Protein AF-A0A929QJI9-F1 (afdb_monomer)

Nearest PDB structures (foldseek):
  1zbm-assembly1_A  TM=9.471E-01  e=1.452E-20  Archaeoglobus fulgidus DSM 4304
  2czl-assembly1_A  TM=9.423E-01  e=2.462E-18  Thermus thermophilus HB8
  8oy0-assembly1_E  TM=6.028E-01  e=8.095E-08  Acinetobacter baumannii ATCC 17978
  1nh8-assembly1_A  TM=6.057E-01  e=1.564E-06  Mycobacterium tuberculosis H37Rv
  5u99-assembly1_A  TM=5.398E-01  e=6.648E-07  Mycobacterium tuberculosis H37Rv

Sequence (187 aa):
MHNLKTINVAHSPDADDIFMYAAVRFGWVSSKNLAFTSKALDIETLNEEALKGTYEATAISFALYPKICDEFALLRCAVSFGNGYGPKLIKLKGKQLKRNFKVALSGKNTTNALLFRIAYPETRIVYKNFLEIENAVLSGEVDAGVLIHESILNFSDQLCVEREIWDIWSELNGENLPLPLGGMALR

Radius of gyration: 17.99 Å; Cα contacts (8 Å, |Δi|>4): 364; chains: 1; bounding box: 43×36×60 Å

Mean predicted aligned error: 3.65 Å

Structure (mmCIF, N/CA/C/O backbone):
data_AF-A0A929QJI9-F1
#
_entry.id   AF-A0A929QJI9-F1
#
loop_
_atom_site.group_PDB
_atom_site.id
_atom_site.type_symbol
_atom_site.label_atom_id
_atom_site.label_alt_id
_atom_site.label_comp_id
_atom_site.label_asym_id
_atom_site.label_entity_id
_atom_site.label_seq_id
_atom_site.pdbx_PDB_ins_code
_atom_site.Cartn_x
_atom_site.Cartn_y
_atom_site.Cartn_z
_atom_site.occupancy
_atom_site.B_iso_or_equiv
_atom_site.auth_seq_id
_atom_site.auth_comp_id
_atom_site.auth_asym_id
_atom_site.auth_atom_id
_atom_site.pdbx_PDB_model_num
ATOM 1 N N . MET A 1 1 ? 21.986 2.647 -36.783 1.00 51.72 1 MET A N 1
ATOM 2 C CA . MET A 1 1 ? 21.700 2.972 -35.368 1.00 51.72 1 MET A CA 1
ATOM 3 C C . MET A 1 1 ? 20.825 1.857 -34.823 1.00 51.72 1 MET A C 1
ATOM 5 O O . MET A 1 1 ? 19.842 1.535 -35.475 1.00 51.72 1 MET A O 1
ATOM 9 N N . HIS A 1 2 ? 21.216 1.181 -33.739 1.00 61.84 2 HIS A N 1
ATOM 10 C CA . HIS A 1 2 ? 20.315 0.220 -33.090 1.00 61.84 2 HIS A CA 1
ATOM 11 C C . HIS A 1 2 ? 19.187 1.015 -32.429 1.00 61.84 2 HIS A C 1
ATOM 13 O O . HIS A 1 2 ? 19.463 1.909 -31.633 1.00 61.84 2 HIS A O 1
ATOM 19 N N . ASN A 1 3 ? 17.940 0.743 -32.811 1.00 80.75 3 ASN A N 1
ATOM 20 C CA . ASN A 1 3 ? 16.785 1.374 -32.184 1.00 80.75 3 ASN A CA 1
ATOM 21 C C . ASN A 1 3 ? 16.626 0.742 -30.795 1.00 80.75 3 ASN A C 1
ATOM 23 O O . ASN A 1 3 ? 16.318 -0.446 -30.697 1.00 80.75 3 ASN A O 1
ATOM 27 N N . LEU A 1 4 ? 16.922 1.494 -29.735 1.00 85.00 4 LEU A N 1
ATOM 28 C CA . LEU A 1 4 ? 16.762 1.007 -28.366 1.00 85.00 4 LEU A CA 1
ATOM 29 C C . LEU A 1 4 ? 15.270 0.910 -28.040 1.00 85.00 4 LEU A C 1
ATOM 31 O O . LEU A 1 4 ? 14.519 1.851 -28.298 1.00 85.00 4 LEU A O 1
ATOM 35 N N . LYS A 1 5 ? 14.838 -0.210 -27.450 1.00 91.31 5 LYS A N 1
ATOM 36 C CA . LYS A 1 5 ? 13.492 -0.305 -26.874 1.00 91.31 5 LYS A CA 1
ATOM 37 C C . LYS A 1 5 ? 13.503 0.412 -25.525 1.00 91.31 5 LYS A C 1
ATOM 39 O O . LYS A 1 5 ? 14.261 0.030 -24.634 1.00 91.31 5 LYS A O 1
ATOM 44 N N . THR A 1 6 ? 12.679 1.444 -25.382 1.00 93.06 6 THR A N 1
ATOM 45 C CA . THR A 1 6 ? 12.504 2.138 -24.102 1.00 93.06 6 THR A CA 1
ATOM 46 C C . THR A 1 6 ? 11.601 1.319 -23.186 1.00 93.06 6 THR A C 1
ATOM 48 O O . THR A 1 6 ? 10.544 0.864 -23.614 1.00 93.06 6 THR A O 1
ATOM 51 N N . ILE A 1 7 ? 12.026 1.137 -21.938 1.00 94.94 7 ILE A N 1
ATOM 52 C CA . ILE A 1 7 ? 11.250 0.541 -20.852 1.00 94.94 7 ILE A CA 1
ATOM 53 C C . ILE A 1 7 ? 10.999 1.636 -19.821 1.00 94.94 7 ILE A C 1
ATOM 55 O O . ILE A 1 7 ? 11.943 2.123 -19.189 1.00 94.94 7 ILE A O 1
ATOM 59 N N . ASN A 1 8 ? 9.736 2.025 -19.660 1.00 95.62 8 ASN A N 1
ATOM 60 C CA . ASN A 1 8 ? 9.343 2.922 -18.585 1.00 95.62 8 ASN A CA 1
ATOM 61 C C . ASN A 1 8 ? 9.205 2.116 -17.297 1.00 95.62 8 ASN A C 1
ATOM 63 O O . ASN A 1 8 ? 8.319 1.271 -17.194 1.00 95.62 8 ASN A O 1
ATOM 67 N N . VAL A 1 9 ? 10.104 2.368 -16.342 1.00 96.00 9 VAL A N 1
ATOM 68 C CA . VAL A 1 9 ? 10.104 1.729 -15.024 1.00 96.00 9 VAL A CA 1
ATOM 69 C C . VAL A 1 9 ? 9.361 2.635 -14.048 1.00 96.00 9 VAL A C 1
ATOM 71 O O . VAL A 1 9 ? 9.888 3.658 -13.599 1.00 96.00 9 VAL A O 1
ATOM 74 N N . ALA A 1 10 ? 8.117 2.278 -13.754 1.00 97.31 10 ALA A N 1
ATOM 75 C CA . ALA A 1 10 ? 7.272 2.973 -12.799 1.00 97.31 10 ALA A CA 1
ATOM 76 C C . ALA A 1 10 ? 7.381 2.319 -11.414 1.00 97.31 10 ALA A C 1
ATOM 78 O O . ALA A 1 10 ? 7.230 1.109 -11.284 1.00 97.31 10 ALA A O 1
ATOM 79 N N . HIS A 1 11 ? 7.676 3.101 -10.384 1.00 96.00 11 HIS A N 1
ATOM 80 C CA . HIS A 1 11 ? 7.910 2.617 -9.018 1.00 96.00 11 HIS A CA 1
ATOM 81 C C . HIS A 1 11 ? 7.419 3.642 -7.994 1.00 96.00 11 HIS A C 1
ATOM 83 O O . HIS A 1 11 ? 7.073 4.769 -8.370 1.00 96.00 11 HIS A O 1
ATOM 89 N N . SER A 1 12 ? 7.362 3.281 -6.712 1.00 93.69 12 SER A N 1
ATOM 90 C CA . SER A 1 12 ? 6.946 4.226 -5.681 1.00 93.69 12 SER A CA 1
ATOM 91 C C . SER A 1 12 ? 8.060 5.226 -5.336 1.00 93.69 12 SER A C 1
ATOM 93 O O . SER A 1 12 ? 9.241 4.978 -5.609 1.00 93.69 12 SER A O 1
ATOM 95 N N . PRO A 1 13 ? 7.725 6.405 -4.782 1.00 91.06 13 PRO A N 1
ATOM 96 C CA . PRO A 1 13 ? 8.711 7.342 -4.251 1.00 91.06 13 PRO A CA 1
ATOM 97 C C . PRO A 1 13 ? 9.205 6.954 -2.845 1.00 91.06 13 PRO A C 1
ATOM 99 O O . PRO A 1 13 ? 9.817 7.787 -2.178 1.00 91.06 13 PRO A O 1
ATOM 102 N N . ASP A 1 14 ? 8.935 5.735 -2.378 1.00 88.06 14 ASP A N 1
ATOM 103 C CA . ASP A 1 14 ? 9.309 5.307 -1.032 1.00 88.06 14 ASP A CA 1
ATOM 104 C C . ASP A 1 14 ? 10.805 4.983 -0.962 1.00 88.06 14 ASP A C 1
ATOM 106 O O . ASP A 1 14 ? 11.465 4.723 -1.973 1.00 88.06 14 ASP A O 1
ATOM 110 N N . ALA A 1 15 ? 11.373 5.028 0.243 1.00 88.38 15 ALA A N 1
ATOM 111 C CA . ALA A 1 15 ? 12.817 4.906 0.429 1.00 88.38 15 ALA A CA 1
ATOM 112 C C . ALA A 1 15 ? 13.391 3.583 -0.115 1.00 88.38 15 ALA A C 1
ATOM 114 O O . ALA A 1 15 ? 14.494 3.575 -0.668 1.00 88.38 15 ALA A O 1
ATOM 115 N N . ASP A 1 16 ? 12.655 2.479 0.021 1.00 87.75 16 ASP A N 1
ATOM 116 C CA . ASP A 1 16 ? 13.035 1.160 -0.482 1.00 87.75 16 ASP A CA 1
ATOM 117 C C . ASP A 1 16 ? 13.038 1.100 -2.015 1.00 87.75 16 ASP A C 1
ATOM 119 O O . ASP A 1 16 ? 14.026 0.651 -2.604 1.00 87.75 16 ASP A O 1
ATOM 123 N N . ASP A 1 17 ? 12.005 1.631 -2.672 1.00 91.06 17 ASP A N 1
ATOM 124 C CA . ASP A 1 17 ? 11.935 1.686 -4.136 1.00 91.06 17 ASP A CA 1
ATOM 125 C C . ASP A 1 17 ? 12.956 2.672 -4.723 1.00 91.06 17 ASP A C 1
ATOM 127 O O . ASP A 1 17 ? 13.642 2.355 -5.699 1.00 91.06 17 ASP A O 1
ATOM 131 N N . ILE A 1 18 ? 13.147 3.846 -4.112 1.00 90.62 18 ILE A N 1
ATOM 132 C CA . ILE A 1 18 ? 14.184 4.796 -4.544 1.00 90.62 18 ILE A CA 1
ATOM 133 C C . ILE A 1 18 ? 15.566 4.149 -4.471 1.00 90.62 18 ILE A C 1
ATOM 135 O O . ILE A 1 18 ? 16.358 4.296 -5.405 1.00 90.62 18 ILE A O 1
ATOM 139 N N . PHE A 1 19 ? 15.861 3.421 -3.391 1.00 91.75 19 PHE A N 1
ATOM 140 C CA . PHE A 1 19 ? 17.120 2.694 -3.266 1.00 91.75 19 PHE A CA 1
ATOM 141 C C . PHE A 1 19 ? 17.274 1.653 -4.382 1.00 91.75 19 PHE A C 1
ATOM 143 O O . PHE A 1 19 ? 18.314 1.589 -5.040 1.00 91.75 19 PHE A O 1
ATOM 150 N N . MET A 1 20 ? 16.219 0.882 -4.642 1.00 90.88 20 MET A N 1
ATOM 151 C CA . MET A 1 20 ? 16.203 -0.181 -5.643 1.00 90.88 20 MET A CA 1
ATOM 152 C C . MET A 1 20 ? 16.393 0.332 -7.079 1.00 90.88 20 MET A C 1
ATOM 154 O O . MET A 1 20 ? 17.113 -0.284 -7.868 1.00 90.88 20 MET A O 1
ATOM 158 N N . TYR A 1 21 ? 15.795 1.479 -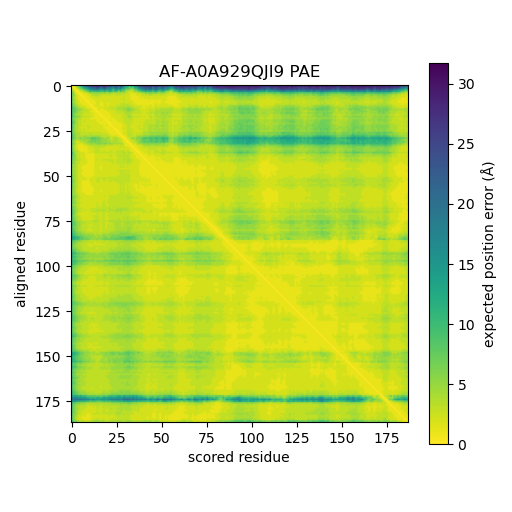7.414 1.00 91.12 21 TYR A N 1
ATOM 159 C CA . TYR A 1 21 ? 15.803 2.044 -8.768 1.00 91.12 21 TYR A CA 1
ATOM 160 C C . TYR A 1 21 ? 16.801 3.190 -8.975 1.00 91.12 21 TYR A C 1
ATOM 162 O O . TYR A 1 21 ? 16.899 3.717 -10.088 1.00 91.12 21 TYR A O 1
ATOM 170 N N . ALA A 1 22 ? 17.611 3.539 -7.971 1.00 92.00 22 ALA A N 1
ATOM 171 C CA . ALA A 1 22 ? 18.635 4.581 -8.078 1.00 92.00 22 ALA A CA 1
ATOM 172 C C . ALA A 1 22 ? 19.573 4.361 -9.279 1.00 92.00 22 ALA A C 1
ATOM 174 O O . ALA A 1 22 ? 19.821 5.284 -10.056 1.00 92.00 22 ALA A O 1
ATOM 175 N N . ALA A 1 23 ? 20.040 3.126 -9.489 1.00 90.94 23 ALA A N 1
ATOM 176 C CA . ALA A 1 23 ? 20.930 2.802 -10.604 1.00 90.94 23 ALA A CA 1
ATOM 177 C C . ALA A 1 23 ? 20.279 3.057 -11.975 1.00 90.94 23 ALA A C 1
ATOM 179 O O . ALA A 1 23 ? 20.953 3.505 -12.903 1.00 90.94 23 ALA A O 1
ATOM 180 N N . VAL A 1 24 ? 18.971 2.809 -12.101 1.00 90.62 24 VAL A N 1
ATOM 181 C CA . VAL A 1 24 ? 18.200 3.114 -13.316 1.00 90.62 24 VAL A CA 1
ATOM 182 C C . VAL A 1 24 ? 18.062 4.625 -13.476 1.00 90.62 24 VAL A C 1
ATOM 184 O O . VAL A 1 24 ? 18.374 5.167 -14.535 1.00 90.62 24 VAL A O 1
ATOM 187 N N . ARG A 1 25 ? 17.655 5.322 -12.410 1.00 89.19 25 ARG A N 1
ATOM 188 C CA . ARG A 1 25 ? 17.425 6.772 -12.413 1.00 89.19 25 ARG A CA 1
ATOM 189 C C . ARG A 1 25 ? 18.674 7.575 -12.781 1.00 89.19 25 ARG A C 1
ATOM 191 O O . ARG A 1 25 ? 18.551 8.562 -13.506 1.00 89.19 25 ARG A O 1
ATOM 198 N N . PHE A 1 26 ? 19.845 7.164 -12.294 1.00 91.19 26 PHE A N 1
ATOM 199 C CA . PHE A 1 26 ? 21.128 7.822 -12.563 1.00 91.19 26 PHE A CA 1
ATOM 200 C C . PHE A 1 26 ? 21.859 7.287 -13.804 1.00 91.19 26 PHE A C 1
ATOM 202 O O . PHE A 1 26 ? 22.936 7.782 -14.133 1.00 91.19 26 PHE A O 1
ATOM 209 N N . GLY A 1 27 ? 21.299 6.294 -14.504 1.00 89.25 27 GLY A N 1
ATOM 210 C CA . GLY A 1 27 ? 21.911 5.717 -15.705 1.00 89.25 27 GLY A CA 1
ATOM 211 C C . GLY A 1 27 ? 23.176 4.897 -15.431 1.00 89.25 27 GLY A C 1
ATOM 212 O O . GLY A 1 27 ? 24.028 4.764 -16.305 1.00 89.25 27 GLY A O 1
ATOM 213 N N . TRP A 1 28 ? 23.321 4.355 -14.220 1.00 92.44 28 TRP A N 1
ATOM 214 C CA . TRP A 1 28 ? 24.451 3.497 -13.840 1.00 92.44 28 TRP A CA 1
ATOM 215 C C . TRP A 1 28 ? 24.323 2.076 -14.392 1.00 92.44 28 TRP A C 1
ATOM 217 O O . TRP A 1 28 ? 25.313 1.354 -14.489 1.00 92.44 28 TRP A O 1
ATOM 227 N N . VAL A 1 29 ? 23.111 1.678 -14.782 1.00 87.88 29 VAL A N 1
ATOM 228 C CA . VAL A 1 29 ? 22.856 0.459 -15.552 1.00 87.88 29 VAL A CA 1
ATOM 229 C C . VAL A 1 29 ? 22.615 0.797 -17.017 1.00 87.88 29 VAL A C 1
ATOM 231 O O . VAL A 1 29 ? 21.863 1.709 -17.351 1.00 87.88 29 VAL A O 1
ATOM 234 N N . SER A 1 30 ? 23.252 0.030 -17.901 1.00 82.94 30 SER A N 1
ATOM 235 C CA . SER A 1 30 ? 23.123 0.175 -19.350 1.00 82.94 30 SER A CA 1
ATOM 236 C C . SER A 1 30 ? 22.831 -1.168 -20.011 1.00 82.94 30 SER A C 1
ATOM 238 O O . SER A 1 30 ? 23.167 -2.234 -19.494 1.00 82.94 30 SER A O 1
ATOM 240 N N . SER A 1 31 ? 22.188 -1.112 -21.173 1.00 88.19 31 SER A N 1
ATOM 241 C CA . SER A 1 31 ? 21.922 -2.269 -22.019 1.00 88.19 31 SER A CA 1
ATOM 242 C C . SER A 1 31 ? 22.236 -1.915 -23.466 1.00 88.19 31 SER A C 1
ATOM 244 O O . SER A 1 31 ? 22.054 -0.780 -23.896 1.00 88.19 31 SER A O 1
ATOM 246 N N . LYS A 1 32 ? 22.691 -2.904 -24.242 1.00 88.62 32 LYS A N 1
ATOM 247 C CA . LYS A 1 32 ? 22.937 -2.731 -25.683 1.00 88.62 32 LYS A CA 1
ATOM 248 C C . LYS A 1 32 ? 21.645 -2.533 -26.481 1.00 88.62 32 LYS A C 1
ATOM 250 O O . LYS A 1 32 ? 21.697 -1.993 -27.580 1.00 88.62 32 LYS A O 1
ATOM 255 N N . ASN A 1 33 ? 20.514 -2.981 -25.929 1.00 92.44 33 ASN A N 1
ATOM 256 C CA . ASN A 1 33 ? 19.234 -3.072 -26.636 1.00 92.44 33 ASN A CA 1
ATOM 257 C C . ASN A 1 33 ? 18.083 -2.344 -25.922 1.00 92.44 33 ASN A C 1
ATOM 259 O O . ASN A 1 33 ? 17.028 -2.151 -26.524 1.00 92.44 33 ASN A O 1
ATOM 263 N N . LEU A 1 34 ? 18.266 -1.961 -24.654 1.00 92.69 34 LEU A N 1
ATOM 264 C CA . LEU A 1 34 ? 17.232 -1.330 -23.835 1.00 92.69 34 LEU A CA 1
ATOM 265 C C . LEU A 1 34 ? 17.687 0.046 -23.355 1.00 92.69 34 LEU A C 1
ATOM 267 O O . LEU A 1 34 ? 18.830 0.214 -22.931 1.00 92.69 34 LEU A O 1
ATOM 271 N N . ALA A 1 35 ? 16.764 0.999 -23.384 1.00 92.56 35 ALA A N 1
ATOM 272 C CA . ALA A 1 35 ? 16.872 2.263 -22.670 1.00 92.56 35 ALA A CA 1
ATOM 273 C C . ALA A 1 35 ? 15.861 2.255 -21.521 1.00 92.56 35 ALA A C 1
ATOM 275 O O . ALA A 1 35 ? 14.749 1.762 -21.690 1.00 92.56 35 ALA A O 1
ATOM 276 N N . PHE A 1 36 ? 16.227 2.804 -20.367 1.00 93.50 36 PHE A N 1
ATOM 277 C CA . PHE A 1 36 ? 15.346 2.846 -19.203 1.00 93.50 36 PHE A CA 1
ATOM 278 C C . PHE A 1 36 ? 14.994 4.286 -18.849 1.00 93.50 36 PHE A C 1
ATOM 280 O O . PHE A 1 36 ? 15.853 5.168 -18.871 1.00 93.50 36 PHE A O 1
ATOM 287 N N . THR A 1 37 ? 13.737 4.510 -18.488 1.00 93.06 37 THR A N 1
ATOM 288 C CA . THR A 1 37 ? 13.269 5.742 -17.845 1.00 93.06 37 THR A CA 1
ATOM 289 C C . THR A 1 37 ? 12.674 5.388 -16.483 1.00 93.06 37 THR A C 1
ATOM 291 O O . THR A 1 37 ? 12.326 4.236 -16.230 1.00 93.06 37 THR A O 1
ATOM 294 N N . SER A 1 38 ? 12.585 6.369 -15.585 1.00 92.62 38 SER A N 1
ATOM 295 C CA . SER A 1 38 ? 12.039 6.190 -14.235 1.00 92.62 38 SER A CA 1
ATOM 296 C C . SER A 1 38 ? 10.872 7.149 -14.017 1.00 92.62 38 SER A C 1
ATOM 298 O O . SER A 1 38 ? 10.956 8.333 -14.366 1.00 92.62 38 SER A O 1
ATOM 300 N N . LYS A 1 39 ? 9.784 6.628 -13.447 1.00 95.38 39 LYS A N 1
ATOM 301 C CA . LYS A 1 39 ? 8.580 7.378 -13.089 1.00 95.38 39 LYS A CA 1
ATOM 302 C C . LYS A 1 39 ? 8.161 7.012 -11.665 1.00 95.38 39 LYS A C 1
ATOM 304 O O . LYS A 1 39 ? 7.794 5.875 -11.410 1.00 95.38 39 LYS A O 1
ATOM 309 N N . ALA A 1 40 ? 8.187 7.987 -10.759 1.00 95.00 40 ALA A N 1
ATOM 310 C CA . ALA A 1 40 ? 7.729 7.799 -9.386 1.00 95.00 40 ALA A CA 1
ATOM 311 C C . ALA A 1 40 ? 6.250 8.201 -9.237 1.00 95.00 40 ALA A C 1
ATOM 313 O O . ALA A 1 40 ? 5.884 9.307 -9.652 1.00 95.00 40 ALA A O 1
ATOM 314 N N . LEU A 1 41 ? 5.421 7.319 -8.674 1.00 95.31 41 LEU A N 1
ATOM 315 C CA . LEU A 1 41 ? 3.988 7.520 -8.393 1.00 95.31 41 LEU A CA 1
ATOM 316 C C . LEU A 1 41 ? 3.600 6.757 -7.119 1.00 95.31 41 LEU A C 1
ATOM 318 O O . LEU A 1 41 ? 4.247 5.773 -6.792 1.00 95.31 41 LEU A O 1
ATOM 322 N N . ASP A 1 42 ? 2.556 7.167 -6.399 1.00 93.56 42 ASP A N 1
ATOM 323 C CA . ASP A 1 42 ? 2.093 6.382 -5.247 1.00 93.56 42 ASP A CA 1
ATOM 324 C C . ASP A 1 42 ? 1.614 4.979 -5.670 1.00 93.56 42 ASP A C 1
ATOM 326 O O . ASP A 1 42 ? 1.162 4.772 -6.800 1.00 93.56 42 ASP A O 1
ATOM 330 N N . ILE A 1 43 ? 1.709 4.008 -4.758 1.00 94.88 43 ILE A N 1
ATOM 331 C CA . ILE A 1 43 ? 1.451 2.596 -5.071 1.00 94.88 43 ILE A CA 1
ATOM 332 C C . ILE A 1 43 ? 0.026 2.321 -5.565 1.00 94.88 43 ILE A C 1
ATOM 334 O O . ILE A 1 43 ? -0.166 1.422 -6.382 1.00 94.88 43 ILE A O 1
ATOM 338 N N . GLU A 1 44 ? -0.984 3.072 -5.113 1.00 96.75 44 GLU A N 1
ATOM 339 C CA . GLU A 1 44 ? -2.345 2.862 -5.608 1.00 96.75 44 GLU A CA 1
ATOM 340 C C . GLU A 1 44 ? -2.521 3.442 -7.009 1.00 96.75 44 GLU A C 1
ATOM 342 O O . GLU A 1 44 ? -3.096 2.765 -7.857 1.00 96.75 44 GLU A O 1
ATOM 347 N N . THR A 1 45 ? -1.950 4.613 -7.298 1.00 97.38 45 THR A N 1
ATOM 348 C CA . THR A 1 45 ? -1.879 5.127 -8.671 1.00 97.38 45 THR A CA 1
ATOM 349 C C . THR A 1 45 ? -1.158 4.135 -9.582 1.00 97.38 45 THR A C 1
ATOM 351 O O . THR A 1 45 ? -1.645 3.845 -10.671 1.00 97.38 45 THR A O 1
ATOM 354 N N . LEU A 1 46 ? -0.040 3.544 -9.146 1.00 97.81 46 LEU A N 1
ATOM 355 C CA . LEU A 1 46 ? 0.644 2.497 -9.917 1.00 97.81 46 LEU A CA 1
ATOM 356 C C . LEU A 1 46 ? -0.251 1.278 -10.152 1.00 97.81 46 LEU A C 1
ATOM 358 O O . LEU A 1 46 ? -0.292 0.758 -11.266 1.00 97.81 46 LEU A O 1
ATOM 362 N N . ASN A 1 47 ? -1.014 0.851 -9.143 1.00 98.38 47 ASN A N 1
ATOM 363 C CA . ASN A 1 47 ? -1.976 -0.234 -9.310 1.00 98.38 47 ASN A CA 1
ATOM 364 C C . ASN A 1 47 ? -3.062 0.115 -10.347 1.00 98.38 47 ASN A C 1
ATOM 366 O O . ASN A 1 47 ? -3.443 -0.729 -11.160 1.00 98.38 47 ASN A O 1
ATOM 370 N N . GLU A 1 48 ? -3.575 1.346 -10.331 1.00 98.25 48 GLU A N 1
ATOM 371 C CA . GLU A 1 48 ? -4.569 1.822 -11.297 1.00 98.25 48 GLU A CA 1
ATOM 372 C C . GLU A 1 48 ? -4.004 1.940 -12.719 1.00 98.25 48 GLU A C 1
ATOM 374 O O . GLU A 1 48 ? -4.704 1.629 -13.682 1.00 98.25 48 GLU A O 1
ATOM 379 N N . GLU A 1 49 ? -2.747 2.354 -12.868 1.00 98.38 49 GLU A N 1
ATOM 380 C CA . GLU A 1 49 ? -2.055 2.426 -14.159 1.00 98.38 49 GLU A CA 1
ATOM 381 C C . GLU A 1 49 ? -1.683 1.038 -14.702 1.00 98.38 49 GLU A C 1
ATOM 383 O O . GLU A 1 49 ? -1.762 0.801 -15.909 1.00 98.38 49 GLU A O 1
ATOM 388 N N . ALA A 1 50 ? -1.357 0.081 -13.830 1.00 98.25 50 ALA A N 1
ATOM 389 C CA . ALA A 1 50 ? -1.112 -1.306 -14.218 1.00 98.25 50 ALA A CA 1
ATOM 390 C C . ALA A 1 50 ? -2.372 -1.970 -14.801 1.00 98.25 50 ALA A C 1
ATOM 392 O O . ALA A 1 50 ? -2.280 -2.674 -15.804 1.00 98.25 50 ALA A O 1
ATOM 393 N N . LEU A 1 51 ? -3.563 -1.673 -14.259 1.00 98.12 51 LEU A N 1
ATOM 394 C CA . LEU A 1 51 ? -4.846 -2.121 -14.831 1.00 98.12 51 LEU A CA 1
ATOM 395 C C . LEU A 1 51 ? -5.107 -1.585 -16.249 1.00 98.12 51 LEU A C 1
ATOM 397 O O . LEU A 1 51 ? -5.918 -2.155 -16.973 1.00 98.12 51 LEU A O 1
ATOM 401 N N . LYS A 1 52 ? -4.458 -0.481 -16.633 1.00 97.94 52 LYS A N 1
ATOM 402 C CA . LYS A 1 52 ? -4.569 0.139 -17.963 1.00 97.94 52 LYS A CA 1
ATOM 403 C C . LYS A 1 52 ? -3.444 -0.292 -18.908 1.00 97.94 52 LYS A C 1
ATOM 405 O O . LYS A 1 52 ? -3.464 0.083 -20.078 1.00 97.94 52 LYS A O 1
ATOM 410 N N . GLY A 1 53 ? -2.444 -1.026 -18.415 1.00 97.38 53 GLY A N 1
ATOM 411 C CA . GLY A 1 53 ? -1.267 -1.389 -19.200 1.00 97.38 53 GLY A CA 1
ATOM 412 C C . GLY A 1 53 ? -0.351 -0.205 -19.540 1.00 97.38 53 GLY A C 1
ATOM 413 O O . GLY A 1 53 ? 0.309 -0.239 -20.581 1.00 97.38 53 GLY A O 1
ATOM 414 N N . THR A 1 54 ? -0.334 0.856 -18.720 1.00 97.88 54 THR A N 1
ATOM 415 C CA . THR A 1 54 ? 0.318 2.138 -19.058 1.00 97.88 54 THR A CA 1
ATOM 416 C C . THR A 1 54 ? 1.840 2.044 -19.194 1.00 97.88 54 THR A C 1
ATOM 418 O O . THR A 1 54 ? 2.414 2.689 -20.072 1.00 97.88 54 THR A O 1
ATOM 421 N N . TYR A 1 55 ? 2.504 1.271 -18.332 1.00 97.81 55 TYR A N 1
ATOM 422 C CA . TYR A 1 55 ? 3.967 1.183 -18.264 1.00 97.81 55 TYR A CA 1
ATOM 423 C C . TYR A 1 55 ? 4.459 -0.223 -18.612 1.00 97.81 55 TYR A C 1
ATOM 425 O O . TYR A 1 55 ? 3.805 -1.209 -18.275 1.00 97.81 55 TYR A O 1
ATOM 433 N N . GLU A 1 56 ? 5.628 -0.326 -19.258 1.00 96.94 56 GLU A N 1
ATOM 434 C CA . GLU A 1 56 ? 6.241 -1.626 -19.562 1.00 96.94 56 GLU A CA 1
ATOM 435 C C . GLU A 1 56 ? 6.656 -2.370 -18.294 1.00 96.94 56 GLU A C 1
ATOM 437 O O . GLU A 1 56 ? 6.473 -3.579 -18.225 1.00 96.94 56 GLU A O 1
ATOM 442 N N . ALA A 1 57 ? 7.209 -1.663 -17.306 1.00 97.06 57 ALA A N 1
ATOM 443 C CA . ALA A 1 57 ? 7.557 -2.214 -16.005 1.00 97.06 57 ALA A CA 1
ATOM 444 C C . ALA A 1 57 ? 6.936 -1.342 -14.910 1.00 97.06 57 ALA A C 1
ATOM 446 O O . ALA A 1 57 ? 7.194 -0.141 -14.860 1.00 97.06 57 ALA A O 1
ATOM 447 N N . THR A 1 58 ? 6.116 -1.922 -14.039 1.00 98.06 58 THR A N 1
ATOM 448 C CA . THR A 1 58 ? 5.445 -1.183 -12.963 1.00 98.06 58 THR A CA 1
ATOM 449 C C . THR A 1 58 ? 5.484 -1.937 -11.645 1.00 98.06 58 THR A C 1
ATOM 451 O O . THR A 1 58 ? 5.203 -3.137 -11.592 1.00 98.06 58 THR A O 1
ATOM 454 N N . ALA A 1 59 ? 5.817 -1.231 -10.565 1.00 97.75 59 ALA A N 1
ATOM 455 C CA . ALA A 1 59 ? 5.606 -1.747 -9.226 1.00 97.75 59 ALA A CA 1
ATOM 456 C C . ALA A 1 59 ? 4.099 -1.905 -8.997 1.00 97.75 59 ALA A C 1
ATOM 458 O O . ALA A 1 59 ? 3.293 -1.093 -9.455 1.00 97.75 59 ALA A O 1
ATOM 459 N N . ILE A 1 60 ? 3.725 -2.980 -8.319 1.00 98.00 60 ILE A N 1
ATOM 460 C CA . ILE A 1 60 ? 2.347 -3.326 -8.004 1.00 98.00 60 ILE A CA 1
ATOM 461 C C . ILE A 1 60 ? 2.265 -3.839 -6.578 1.00 98.00 60 ILE A C 1
ATOM 463 O O . ILE A 1 60 ? 3.210 -4.403 -6.025 1.00 98.00 60 ILE A O 1
ATOM 467 N N . SER A 1 61 ? 1.080 -3.736 -6.003 1.00 97.94 61 SER A N 1
ATOM 468 C CA . SER A 1 61 ? 0.706 -4.584 -4.880 1.00 97.94 61 SER A CA 1
ATOM 469 C C . SER A 1 61 ? 0.460 -6.013 -5.362 1.00 97.94 61 SER A C 1
ATOM 471 O O . SER A 1 61 ? -0.225 -6.218 -6.362 1.00 97.94 61 SER A O 1
ATOM 473 N N . PHE A 1 62 ? 0.945 -7.024 -4.638 1.00 97.56 62 PHE A N 1
ATOM 474 C CA . PHE A 1 62 ? 0.711 -8.430 -5.008 1.00 97.56 62 PHE A CA 1
ATOM 475 C C . PHE A 1 62 ? -0.779 -8.785 -5.132 1.00 97.56 62 PHE A C 1
ATOM 477 O O . PHE A 1 62 ? -1.147 -9.576 -5.998 1.00 97.56 62 PHE A O 1
ATOM 484 N N . ALA A 1 63 ? -1.651 -8.161 -4.334 1.00 97.62 63 ALA A N 1
ATOM 485 C CA . ALA A 1 63 ? -3.101 -8.333 -4.457 1.00 97.62 63 ALA A CA 1
ATOM 486 C C . ALA A 1 63 ? -3.685 -7.885 -5.807 1.00 97.62 63 ALA A C 1
ATOM 488 O O . ALA A 1 63 ? -4.792 -8.302 -6.157 1.00 97.62 63 ALA A O 1
ATOM 489 N N . LEU A 1 64 ? -2.974 -7.045 -6.562 1.00 98.31 64 LEU A N 1
ATOM 490 C CA . LEU A 1 64 ? -3.378 -6.652 -7.904 1.00 98.31 64 LEU A CA 1
ATOM 491 C C . LEU A 1 64 ? -3.052 -7.725 -8.943 1.00 98.31 64 LEU A C 1
ATOM 493 O O . LEU A 1 64 ? -3.803 -7.863 -9.904 1.00 98.31 64 LEU A O 1
ATOM 497 N N . TYR A 1 65 ? -1.966 -8.483 -8.760 1.00 98.06 65 TYR A N 1
ATOM 498 C CA . TYR A 1 65 ? -1.418 -9.357 -9.799 1.00 98.06 65 TYR A CA 1
ATOM 499 C C . TYR A 1 65 ? -2.444 -10.295 -10.462 1.00 98.06 65 TYR A C 1
ATOM 501 O O . TYR A 1 65 ? -2.458 -10.347 -11.691 1.00 98.06 65 TYR A O 1
ATOM 509 N N . PRO A 1 66 ? -3.369 -10.954 -9.729 1.00 97.56 66 PRO A N 1
ATOM 510 C CA . PRO A 1 66 ? -4.384 -11.807 -10.354 1.00 97.56 66 PRO A CA 1
ATOM 511 C C . PRO A 1 66 ? -5.295 -11.099 -11.370 1.00 97.56 66 PRO A C 1
ATOM 513 O O . PRO A 1 66 ? -5.972 -11.767 -12.138 1.00 97.56 66 PRO A O 1
ATOM 516 N N . LYS A 1 67 ? -5.358 -9.761 -11.361 1.00 97.94 67 LYS A N 1
ATOM 517 C CA . LYS A 1 67 ? -6.158 -8.966 -12.307 1.00 97.94 67 LYS A CA 1
ATOM 518 C C . LYS A 1 67 ? -5.409 -8.594 -13.584 1.00 97.94 67 LYS A C 1
ATOM 520 O O . LYS A 1 67 ? -6.045 -8.120 -14.516 1.00 97.94 67 LYS A O 1
ATOM 525 N N . ILE A 1 68 ? -4.085 -8.731 -13.595 1.00 97.88 68 ILE A N 1
ATOM 526 C CA . ILE A 1 68 ? -3.224 -8.296 -14.704 1.00 97.88 68 ILE A CA 1
ATOM 527 C C . ILE A 1 68 ? -2.341 -9.430 -15.243 1.00 97.88 68 ILE A C 1
ATOM 529 O O . ILE A 1 68 ? -1.560 -9.208 -16.163 1.00 97.88 68 ILE A O 1
ATOM 533 N N . CYS A 1 69 ? -2.437 -10.638 -14.681 1.00 97.69 69 CYS A N 1
ATOM 534 C CA . CYS A 1 69 ? -1.539 -11.756 -14.984 1.00 97.69 69 CYS A CA 1
ATOM 535 C C . CYS A 1 69 ? -1.619 -12.280 -16.425 1.00 97.69 69 CYS A C 1
ATOM 537 O O . CYS A 1 69 ? -0.714 -12.993 -16.849 1.00 97.69 69 CYS A O 1
ATOM 539 N N . ASP A 1 70 ? -2.668 -11.933 -17.173 1.00 97.62 70 ASP A N 1
ATOM 540 C CA . ASP A 1 70 ? -2.790 -12.288 -18.593 1.00 97.62 70 ASP A CA 1
ATOM 541 C C . ASP A 1 70 ? -1.914 -11.407 -19.499 1.00 97.62 70 ASP A C 1
ATOM 543 O O . ASP A 1 70 ? -1.521 -11.829 -20.585 1.00 97.62 70 AS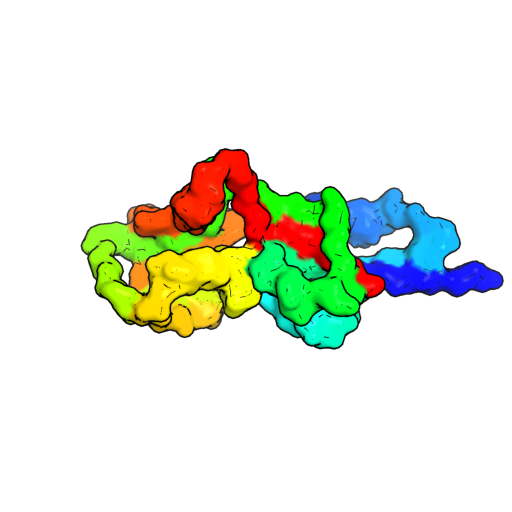P A O 1
ATOM 547 N N . GLU A 1 71 ? -1.589 -10.191 -19.052 1.00 97.62 71 GLU A N 1
ATOM 548 C CA . GLU A 1 71 ? -0.783 -9.225 -19.806 1.00 97.62 71 GLU A CA 1
ATOM 549 C C . GLU A 1 71 ? 0.604 -9.013 -19.197 1.00 97.62 71 GLU A C 1
ATOM 551 O O . GLU A 1 71 ? 1.524 -8.609 -19.899 1.00 97.62 71 GLU A O 1
ATOM 556 N N . PHE A 1 72 ? 0.771 -9.288 -17.903 1.00 98.19 72 PHE A N 1
ATOM 557 C CA . PHE A 1 72 ? 1.998 -9.019 -17.167 1.00 98.19 72 PHE A CA 1
ATOM 558 C C . PHE A 1 72 ? 2.603 -10.286 -16.566 1.00 98.19 72 PHE A C 1
ATOM 560 O O . PHE A 1 72 ? 1.921 -11.094 -15.937 1.00 98.19 72 PHE A O 1
ATOM 567 N N . ALA A 1 73 ? 3.926 -10.389 -16.646 1.00 98.00 73 ALA A N 1
ATOM 568 C CA . ALA A 1 73 ? 4.728 -11.343 -15.900 1.00 98.00 73 ALA A CA 1
ATOM 569 C C . ALA A 1 73 ? 5.313 -10.697 -14.632 1.00 98.00 73 ALA A C 1
ATOM 571 O O . ALA A 1 73 ? 5.891 -9.611 -14.680 1.00 98.00 73 ALA A O 1
ATOM 572 N N . LEU A 1 74 ? 5.233 -11.390 -13.491 1.00 97.31 74 LEU A N 1
ATOM 573 C CA . LEU A 1 74 ? 5.964 -10.991 -12.282 1.00 97.31 74 LEU A CA 1
ATOM 574 C C . LEU A 1 74 ? 7.470 -11.213 -12.438 1.00 97.31 74 LEU A C 1
ATOM 576 O O . LEU A 1 74 ? 7.924 -12.299 -12.815 1.00 97.31 74 LEU A O 1
ATOM 580 N N . LEU A 1 75 ? 8.256 -10.206 -12.064 1.00 95.69 75 LEU A N 1
ATOM 581 C CA . LEU A 1 75 ? 9.698 -10.352 -11.947 1.00 95.69 75 LEU A CA 1
ATOM 582 C C . LEU A 1 75 ? 10.076 -11.116 -10.675 1.00 95.69 75 LEU A C 1
ATOM 584 O O . LEU A 1 75 ? 9.405 -11.068 -9.648 1.00 95.69 75 LEU A O 1
ATOM 588 N N . ARG A 1 76 ? 11.209 -11.824 -10.749 1.00 94.19 76 ARG A N 1
ATOM 589 C CA . ARG A 1 76 ? 11.802 -12.541 -9.605 1.00 94.19 76 ARG A CA 1
ATOM 590 C C . ARG A 1 76 ? 12.614 -11.631 -8.681 1.00 94.19 76 ARG A C 1
ATOM 592 O O . A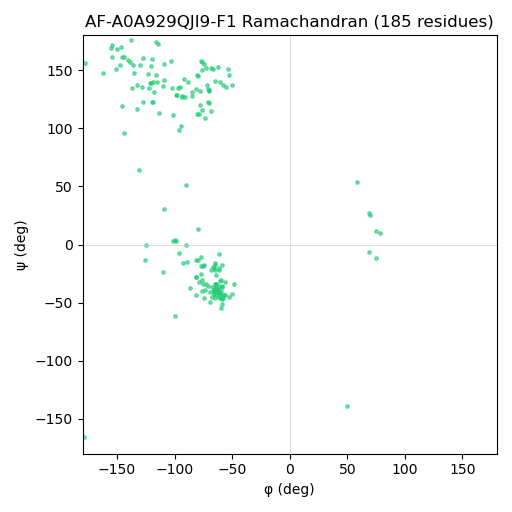RG A 1 76 ? 13.025 -12.057 -7.608 1.00 94.19 76 ARG A O 1
ATOM 599 N N . CYS A 1 77 ? 12.909 -10.419 -9.135 1.00 92.12 77 CYS A N 1
ATOM 600 C CA . CYS A 1 77 ? 13.592 -9.379 -8.384 1.00 92.12 77 CYS A CA 1
ATOM 601 C C . CYS A 1 77 ? 12.638 -8.206 -8.164 1.00 92.12 77 CYS A C 1
ATOM 603 O O . CYS A 1 77 ? 11.548 -8.178 -8.734 1.00 92.12 77 CYS A O 1
ATOM 605 N N . ALA A 1 78 ? 13.075 -7.242 -7.358 1.00 91.75 78 ALA A N 1
ATOM 606 C CA . ALA A 1 78 ? 12.287 -6.065 -7.032 1.00 91.75 78 ALA A CA 1
ATOM 607 C C . ALA A 1 78 ? 10.938 -6.395 -6.382 1.00 91.75 78 ALA A C 1
ATOM 609 O O . ALA A 1 78 ? 9.870 -5.996 -6.844 1.00 91.75 78 ALA A O 1
ATOM 610 N N . VAL A 1 79 ? 11.014 -7.183 -5.311 1.00 93.00 79 VAL A N 1
ATOM 611 C CA . VAL A 1 79 ? 9.864 -7.607 -4.518 1.00 93.00 79 VAL A CA 1
ATOM 612 C C . VAL A 1 79 ? 10.049 -7.205 -3.064 1.00 93.00 79 VAL A C 1
ATOM 614 O O . VAL A 1 79 ? 11.163 -7.216 -2.541 1.00 93.00 79 VAL A O 1
ATOM 617 N N . SER A 1 80 ? 8.938 -6.882 -2.419 1.00 91.69 80 SER A N 1
ATOM 618 C CA . SER A 1 80 ? 8.846 -6.500 -1.019 1.00 91.69 80 SER A CA 1
ATOM 619 C C . SER A 1 80 ? 7.968 -7.506 -0.285 1.00 91.69 80 SER A C 1
ATOM 621 O O . SER A 1 80 ? 6.808 -7.738 -0.647 1.00 91.69 80 SER A O 1
ATOM 623 N N . PHE A 1 81 ? 8.551 -8.118 0.742 1.00 93.12 81 PHE A N 1
ATOM 624 C CA . PHE A 1 81 ? 7.909 -9.102 1.599 1.00 93.12 81 PHE A CA 1
ATOM 625 C C . PHE A 1 81 ? 8.086 -8.703 3.064 1.00 93.12 81 PHE A C 1
ATOM 627 O O . PHE A 1 81 ? 9.185 -8.343 3.482 1.00 93.12 81 PHE A O 1
ATOM 634 N N . GLY A 1 82 ? 7.013 -8.798 3.846 1.00 91.25 82 GLY A N 1
ATOM 635 C CA . GLY A 1 82 ? 7.084 -8.704 5.303 1.00 91.25 82 GLY A CA 1
ATOM 636 C C . GLY A 1 82 ? 7.530 -10.032 5.912 1.00 91.25 82 GLY A C 1
ATOM 637 O O . GLY A 1 82 ? 7.175 -11.097 5.403 1.00 91.25 82 GLY A O 1
ATOM 638 N N . ASN A 1 83 ? 8.287 -9.978 7.008 1.00 92.25 83 ASN A N 1
ATOM 639 C CA . ASN A 1 83 ? 8.646 -11.153 7.804 1.00 92.25 83 ASN A CA 1
ATOM 640 C C . ASN A 1 83 ? 8.678 -10.787 9.294 1.00 92.25 83 ASN A C 1
ATOM 642 O O . ASN A 1 83 ? 9.663 -10.229 9.774 1.00 92.25 83 ASN A O 1
ATOM 646 N N . GLY A 1 84 ? 7.584 -11.049 10.009 1.00 90.75 84 GLY A N 1
ATOM 647 C CA . GLY A 1 84 ? 7.417 -10.641 11.409 1.00 90.75 84 GLY A CA 1
ATOM 648 C C . GLY A 1 84 ? 7.043 -9.167 11.602 1.00 90.75 84 GLY A C 1
ATOM 649 O O . GLY A 1 84 ? 7.102 -8.673 12.723 1.00 90.75 84 GLY A O 1
ATOM 650 N N . TYR A 1 85 ? 6.704 -8.455 10.524 1.00 89.06 85 TYR A N 1
ATOM 651 C CA . TYR A 1 85 ? 6.251 -7.064 10.554 1.00 89.06 85 TYR A CA 1
ATOM 652 C C . TYR A 1 85 ? 5.376 -6.757 9.338 1.00 89.06 85 TYR A C 1
ATOM 654 O O . TYR A 1 85 ? 5.440 -7.441 8.309 1.00 89.06 85 TYR A O 1
ATOM 662 N N . GLY A 1 86 ? 4.593 -5.683 9.421 1.00 89.12 86 GLY A N 1
ATOM 663 C CA . GLY A 1 86 ? 3.842 -5.189 8.277 1.00 89.12 86 GLY A CA 1
ATOM 664 C C . GLY A 1 86 ? 3.031 -3.929 8.566 1.00 89.12 86 GLY A C 1
ATOM 665 O O . GLY A 1 86 ? 3.241 -3.257 9.578 1.00 89.12 86 GLY A O 1
ATOM 666 N N . PRO A 1 87 ? 2.097 -3.598 7.661 1.00 95.75 87 PRO A N 1
ATOM 667 C CA . PRO A 1 87 ? 1.132 -2.525 7.861 1.00 95.75 87 PRO A CA 1
ATOM 668 C C . PRO A 1 87 ? 0.361 -2.669 9.177 1.00 95.75 87 PRO A C 1
ATOM 670 O O . PRO A 1 87 ? 0.047 -3.785 9.602 1.00 95.75 87 PRO A O 1
ATOM 673 N N . LYS A 1 88 ? 0.020 -1.542 9.806 1.00 97.88 88 LYS A N 1
ATOM 674 C CA . LYS A 1 88 ? -0.576 -1.510 11.152 1.00 97.88 88 LYS A CA 1
ATOM 675 C C . LYS A 1 88 ? -1.954 -0.868 11.121 1.00 97.88 88 LYS A C 1
ATOM 677 O O . LYS A 1 88 ? -2.079 0.285 10.718 1.00 97.88 88 LYS A O 1
ATOM 682 N N . LEU A 1 89 ? -2.977 -1.587 11.581 1.00 98.56 89 LEU A N 1
ATOM 683 C CA . LEU A 1 89 ? -4.281 -1.000 11.873 1.00 98.56 89 LEU A CA 1
ATOM 684 C C . LEU A 1 89 ? -4.176 -0.230 13.190 1.00 98.56 89 LEU A C 1
ATOM 686 O O . LEU A 1 89 ? -3.942 -0.821 14.244 1.00 98.56 89 LEU A O 1
ATOM 690 N N . ILE A 1 90 ? -4.361 1.081 13.130 1.00 98.69 90 ILE A N 1
ATOM 691 C CA . ILE A 1 90 ? -4.308 1.987 14.275 1.00 98.69 90 ILE A CA 1
ATOM 692 C C . ILE A 1 90 ? -5.690 2.523 14.638 1.00 98.69 90 ILE A C 1
ATOM 694 O O . ILE A 1 90 ? -6.577 2.655 13.793 1.00 98.69 90 ILE A O 1
ATOM 698 N N . LYS A 1 91 ? -5.847 2.905 15.903 1.00 98.81 91 LYS A N 1
ATOM 699 C CA . LYS A 1 91 ? -7.005 3.636 16.430 1.00 98.81 91 LYS A CA 1
ATOM 700 C C . LYS A 1 91 ? -6.582 4.526 17.596 1.00 98.81 91 LYS A C 1
ATOM 702 O O . LYS A 1 91 ? -5.495 4.354 18.140 1.00 98.81 91 LYS A O 1
ATOM 707 N N . LEU A 1 92 ? -7.457 5.429 18.035 1.00 98.62 92 LEU A N 1
ATOM 708 C CA . LEU A 1 92 ? -7.250 6.176 19.282 1.00 98.62 92 LEU A CA 1
ATOM 709 C C . LEU A 1 92 ? -7.157 5.233 20.495 1.00 98.62 92 LEU A C 1
ATOM 711 O O . LEU A 1 92 ? -7.923 4.267 20.617 1.00 98.62 92 LEU A O 1
ATOM 715 N N . LYS A 1 93 ? -6.246 5.538 21.426 1.00 98.50 93 LYS A N 1
ATOM 716 C CA . LYS A 1 93 ? -6.139 4.834 22.711 1.00 98.50 93 LYS A CA 1
ATOM 717 C C . LYS A 1 93 ? -7.484 4.870 23.444 1.00 98.50 93 LYS A C 1
ATOM 719 O O . LYS A 1 93 ? -8.176 5.882 23.466 1.00 98.50 93 LYS A O 1
ATOM 724 N N . GLY A 1 94 ? -7.888 3.730 24.004 1.00 96.88 94 GLY A N 1
ATOM 725 C CA . GLY A 1 94 ? -9.176 3.573 24.692 1.00 96.88 94 GLY A CA 1
ATOM 726 C C . GLY A 1 94 ? -10.413 3.478 23.785 1.00 96.88 94 GLY A C 1
ATOM 727 O O . GLY A 1 94 ? -11.471 3.074 24.262 1.00 96.88 94 GLY A O 1
ATOM 728 N N . LYS A 1 95 ? -10.311 3.770 22.478 1.00 97.19 95 LYS A N 1
ATOM 729 C CA . LYS A 1 95 ? -11.435 3.603 21.544 1.00 97.19 95 LYS A CA 1
ATOM 730 C C . LYS A 1 95 ? -11.719 2.120 21.313 1.00 97.19 95 LYS A C 1
ATOM 732 O O . LYS A 1 95 ? -10.800 1.355 21.032 1.00 97.19 95 LYS A O 1
ATOM 737 N N . GLN A 1 96 ? -12.984 1.724 21.395 1.00 97.50 96 GLN A N 1
ATOM 738 C CA . GLN A 1 96 ? -13.444 0.391 21.000 1.00 97.50 96 GLN A CA 1
ATOM 739 C C . GLN A 1 96 ? -14.044 0.463 19.595 1.00 97.50 96 GLN A C 1
ATOM 741 O O . GLN A 1 96 ? -14.896 1.315 19.325 1.00 97.50 96 GLN A O 1
ATOM 746 N N . LEU A 1 97 ? -13.594 -0.407 18.691 1.00 97.75 97 LEU A N 1
ATOM 747 C CA . LEU A 1 97 ? -14.102 -0.448 17.323 1.00 97.75 97 LEU A CA 1
ATOM 748 C C . LEU A 1 97 ? -15.372 -1.302 17.258 1.00 97.75 97 LEU A C 1
ATOM 750 O O . LEU A 1 97 ? -15.406 -2.445 17.705 1.00 97.75 97 LEU A O 1
ATOM 754 N N . LYS A 1 98 ? -16.435 -0.734 16.685 1.00 97.12 98 LYS A N 1
ATOM 755 C CA . LYS A 1 98 ? -17.660 -1.474 16.346 1.00 97.12 98 LYS A CA 1
ATOM 756 C C . LYS A 1 98 ? -17.411 -2.330 15.114 1.00 97.12 98 LYS A C 1
ATOM 758 O O . LYS A 1 98 ? -16.641 -1.915 14.271 1.00 97.12 98 LYS A O 1
ATOM 763 N N . ARG A 1 99 ? -18.152 -3.420 14.914 1.00 97.00 99 ARG A N 1
ATOM 764 C CA . ARG A 1 99 ? -18.026 -4.307 13.734 1.00 97.00 99 ARG A CA 1
ATOM 765 C C . ARG A 1 99 ? -18.008 -3.581 12.371 1.00 97.00 99 ARG A C 1
ATOM 767 O O . ARG A 1 99 ? -17.296 -3.998 11.469 1.00 97.00 99 ARG A O 1
ATOM 774 N N . ASN A 1 100 ? -18.741 -2.472 12.244 1.00 97.88 100 ASN A N 1
ATOM 775 C CA . ASN A 1 100 ? -18.870 -1.660 11.027 1.00 97.88 100 ASN A CA 1
ATOM 776 C C . ASN A 1 100 ? -18.173 -0.282 11.108 1.00 97.88 100 ASN A C 1
ATOM 778 O O . ASN A 1 100 ? -18.646 0.713 10.531 1.00 97.88 100 ASN A O 1
ATOM 782 N N . PHE A 1 101 ? -17.080 -0.199 11.872 1.00 98.62 101 PHE A N 1
ATOM 783 C CA . PHE A 1 101 ? -16.289 1.022 12.026 1.00 98.62 101 PHE A CA 1
ATOM 784 C C . PHE A 1 101 ? -1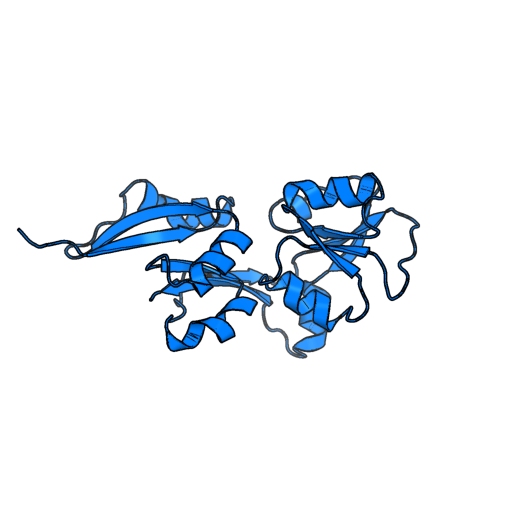5.846 1.599 10.671 1.00 98.62 101 PHE A C 1
ATOM 786 O O . PHE A 1 101 ? -15.710 0.879 9.676 1.00 98.62 101 PHE A O 1
ATOM 793 N N . LYS A 1 102 ? -15.673 2.923 10.615 1.00 98.81 102 LYS A N 1
ATOM 794 C CA . LYS A 1 102 ? -15.157 3.613 9.428 1.00 98.81 102 LYS A CA 1
ATOM 795 C C . LYS A 1 102 ? -13.631 3.577 9.445 1.00 98.81 102 LYS A C 1
ATOM 797 O O . LYS A 1 102 ? -13.032 3.924 10.458 1.00 98.81 102 LYS A O 1
ATOM 802 N N . VAL A 1 103 ? -13.003 3.197 8.339 1.00 98.81 103 VAL A N 1
ATOM 803 C CA . VAL A 1 103 ? -11.550 2.985 8.269 1.00 98.81 103 VAL A CA 1
ATOM 804 C C . VAL A 1 103 ? -10.939 3.656 7.050 1.00 98.81 103 VAL A C 1
ATOM 806 O O . VAL A 1 103 ? -11.503 3.573 5.960 1.00 98.81 103 VAL A O 1
ATOM 809 N N . ALA A 1 104 ? -9.790 4.306 7.233 1.00 98.75 104 ALA A N 1
ATOM 810 C CA . ALA A 1 104 ? -8.989 4.825 6.129 1.00 98.75 104 ALA A CA 1
ATOM 811 C C . ALA A 1 104 ? -7.948 3.792 5.666 1.00 98.75 104 ALA A C 1
ATOM 813 O O . ALA A 1 104 ? -7.162 3.296 6.474 1.00 98.75 104 ALA A O 1
ATOM 814 N N . LEU A 1 105 ? -7.936 3.489 4.367 1.00 98.44 105 LEU A N 1
ATOM 815 C CA . LEU A 1 105 ? -6.930 2.648 3.705 1.00 98.44 105 LEU A CA 1
ATOM 816 C C . LEU A 1 105 ? -6.222 3.448 2.606 1.00 98.44 105 LEU A C 1
ATOM 818 O O . LEU A 1 105 ? -6.808 4.363 2.033 1.00 98.44 105 LEU A O 1
ATOM 822 N N . SER A 1 106 ? -4.985 3.077 2.277 1.00 95.81 106 SER A N 1
ATOM 823 C CA . SER A 1 106 ? -4.172 3.812 1.298 1.00 95.81 106 SER A CA 1
ATOM 824 C C . SER A 1 106 ? -4.570 3.583 -0.163 1.00 95.81 106 SER A C 1
ATOM 826 O O . SER A 1 106 ? -4.205 4.364 -1.033 1.00 95.81 106 SER A O 1
ATOM 828 N N . GLY A 1 107 ? -5.306 2.508 -0.447 1.00 97.31 107 GLY A N 1
ATOM 829 C CA . GLY A 1 107 ? -5.701 2.165 -1.806 1.00 97.31 107 GLY A CA 1
ATOM 830 C C . GLY A 1 107 ? -6.579 0.926 -1.871 1.00 97.31 107 GLY A C 1
ATOM 831 O O . GLY A 1 107 ? -6.572 0.089 -0.969 1.00 97.31 107 GLY A O 1
ATOM 832 N N . LYS A 1 108 ? -7.379 0.810 -2.930 1.00 97.56 108 LYS A N 1
ATOM 833 C CA . LYS A 1 108 ? -8.334 -0.286 -3.123 1.00 97.56 108 LYS A CA 1
ATOM 834 C C . LYS A 1 108 ? -7.647 -1.580 -3.532 1.00 97.56 108 LYS A C 1
ATOM 836 O O . LYS A 1 108 ? -8.137 -2.663 -3.182 1.00 97.56 108 LYS A O 1
ATOM 841 N N . ASN A 1 109 ? -6.570 -1.480 -4.297 1.00 98.00 109 ASN A N 1
ATOM 842 C CA . ASN A 1 109 ? -5.883 -2.617 -4.893 1.00 98.00 109 ASN A CA 1
ATOM 843 C C . ASN A 1 109 ? -4.632 -3.040 -4.114 1.00 98.00 109 ASN A C 1
ATOM 845 O O . ASN A 1 109 ? -3.956 -3.986 -4.515 1.00 98.00 109 ASN A O 1
ATOM 849 N N . THR A 1 110 ? -4.355 -2.400 -2.978 1.00 97.75 110 THR A N 1
ATOM 850 C CA . THR A 1 110 ? -3.213 -2.754 -2.139 1.00 97.75 110 THR A CA 1
ATOM 851 C C . THR A 1 110 ? -3.376 -4.117 -1.470 1.00 97.75 110 THR A C 1
ATOM 853 O O . THR A 1 110 ? -4.485 -4.569 -1.156 1.00 97.75 110 THR A O 1
ATOM 856 N N . THR A 1 111 ? -2.248 -4.777 -1.192 1.00 97.56 111 THR A N 1
ATOM 857 C CA . THR A 1 111 ? -2.253 -6.067 -0.485 1.00 97.56 111 THR A CA 1
ATOM 858 C C . THR A 1 111 ? -2.777 -5.931 0.939 1.00 97.56 111 THR A C 1
ATOM 860 O O . THR A 1 111 ? -3.557 -6.766 1.396 1.00 97.56 111 THR A O 1
ATOM 863 N N . ASN A 1 112 ? -2.453 -4.824 1.613 1.00 96.44 112 ASN A N 1
ATOM 864 C CA . ASN A 1 112 ? -3.015 -4.534 2.929 1.00 96.44 112 ASN A CA 1
ATOM 865 C C . ASN A 1 112 ? -4.542 -4.369 2.887 1.00 96.44 112 ASN A C 1
ATOM 867 O O . ASN A 1 112 ? -5.215 -4.885 3.774 1.00 96.44 112 ASN A O 1
ATOM 871 N N . ALA A 1 113 ? -5.105 -3.748 1.845 1.00 97.75 113 ALA A N 1
ATOM 872 C CA . ALA A 1 113 ? -6.547 -3.582 1.730 1.00 97.75 113 ALA A CA 1
ATOM 873 C C . ALA A 1 113 ? -7.252 -4.906 1.438 1.00 97.75 113 ALA A C 1
ATOM 875 O O . ALA A 1 113 ? -8.349 -5.137 1.944 1.00 97.75 113 ALA A O 1
ATOM 876 N N . LEU A 1 114 ? -6.636 -5.797 0.652 1.00 98.06 114 LEU A N 1
ATOM 877 C CA . LEU A 1 114 ? -7.149 -7.153 0.463 1.00 98.06 114 LEU A CA 1
ATOM 878 C C . LEU A 1 114 ? -7.231 -7.901 1.798 1.00 98.06 114 LEU A C 1
ATOM 880 O O . LEU A 1 114 ? -8.313 -8.359 2.162 1.00 98.06 114 LEU A O 1
ATOM 884 N N . LEU A 1 115 ? -6.121 -7.979 2.532 1.00 97.94 115 LEU A N 1
ATOM 885 C CA . LEU A 1 115 ? -6.060 -8.696 3.808 1.00 97.94 115 LEU A CA 1
ATOM 886 C C . LEU A 1 115 ? -6.992 -8.080 4.852 1.00 97.94 115 LEU A C 1
ATOM 888 O O . LEU A 1 115 ? -7.731 -8.793 5.529 1.00 97.94 115 LEU A O 1
ATOM 892 N N . PHE A 1 116 ? -7.034 -6.751 4.921 1.00 98.31 116 PHE A N 1
ATOM 893 C CA . PHE A 1 116 ? -7.950 -6.036 5.796 1.00 98.31 116 PHE A CA 1
ATOM 894 C C . PHE A 1 116 ? -9.416 -6.379 5.492 1.00 98.31 116 PHE A C 1
ATOM 896 O O . PHE A 1 116 ? -10.170 -6.686 6.410 1.00 98.31 116 PHE A O 1
ATOM 903 N N . ARG A 1 117 ? -9.832 -6.383 4.216 1.00 97.94 117 ARG A N 1
ATOM 904 C CA . ARG A 1 117 ? -11.214 -6.729 3.828 1.00 97.94 117 ARG A CA 1
ATOM 905 C C . ARG A 1 117 ? -11.586 -8.170 4.163 1.00 97.94 117 ARG A C 1
ATOM 907 O O . ARG A 1 117 ? -12.744 -8.416 4.484 1.00 97.94 117 ARG A O 1
ATOM 914 N N . ILE A 1 118 ? -10.632 -9.099 4.087 1.00 97.56 118 ILE A N 1
ATOM 915 C CA . ILE A 1 118 ? -10.848 -10.494 4.493 1.00 97.56 118 ILE A CA 1
ATOM 916 C C . ILE A 1 118 ? -11.124 -10.562 6.001 1.00 97.56 118 ILE A C 1
ATOM 918 O O . ILE A 1 118 ? -12.080 -11.209 6.419 1.00 97.56 118 ILE A O 1
ATOM 922 N N . ALA A 1 119 ? -10.330 -9.858 6.811 1.00 97.50 119 ALA A N 1
ATOM 923 C CA . ALA A 1 119 ? -10.467 -9.871 8.267 1.00 97.50 119 ALA A CA 1
ATOM 924 C C . ALA A 1 119 ? -11.654 -9.040 8.796 1.00 97.50 119 ALA A C 1
ATOM 926 O O . ALA A 1 119 ? -12.219 -9.370 9.838 1.00 97.50 119 ALA A O 1
ATOM 927 N N . TYR A 1 120 ? -12.033 -7.964 8.100 1.00 98.00 120 TYR A N 1
ATOM 928 C CA . TYR A 1 120 ? -13.018 -6.978 8.559 1.00 98.00 120 TYR A CA 1
ATOM 929 C C . TYR A 1 120 ? -14.092 -6.668 7.495 1.00 98.00 120 TYR A C 1
ATOM 931 O O . TYR A 1 120 ? -14.208 -5.523 7.038 1.00 98.00 120 TYR A O 1
ATOM 939 N N . PRO A 1 121 ? -14.920 -7.655 7.106 1.00 97.81 121 PRO A N 1
ATOM 940 C CA . PRO A 1 121 ? -15.796 -7.560 5.932 1.00 97.81 121 PRO A CA 1
ATOM 941 C C . PRO A 1 121 ? -16.928 -6.523 6.035 1.00 97.81 121 PRO A C 1
ATOM 943 O O . PRO A 1 121 ? -17.468 -6.106 5.016 1.00 97.81 121 PRO A O 1
ATOM 946 N N . GLU A 1 122 ? -17.300 -6.086 7.240 1.00 98.25 122 GLU A N 1
ATOM 947 C CA . GLU A 1 122 ? -18.424 -5.154 7.471 1.00 98.25 122 GLU A CA 1
ATOM 948 C C . GLU A 1 122 ? -18.014 -3.695 7.668 1.00 98.25 122 GLU A C 1
ATOM 950 O O . GLU A 1 122 ? -18.849 -2.828 7.941 1.00 98.25 122 GLU A O 1
ATOM 955 N N . THR A 1 123 ? -16.724 -3.409 7.554 1.00 98.38 123 THR A N 1
ATOM 956 C CA . THR A 1 123 ? -16.196 -2.062 7.761 1.00 98.38 123 THR A CA 1
ATOM 957 C C . THR A 1 123 ? -16.543 -1.122 6.617 1.00 98.38 123 THR A C 1
ATOM 959 O O . THR A 1 123 ? -16.713 -1.510 5.461 1.00 98.38 123 THR A O 1
ATOM 962 N N . ARG A 1 124 ? -16.640 0.169 6.944 1.00 98.44 124 ARG A N 1
ATOM 963 C CA . ARG A 1 124 ? -16.898 1.228 5.965 1.00 98.44 124 ARG A CA 1
ATOM 964 C C . ARG A 1 124 ? -15.572 1.846 5.552 1.00 98.44 124 ARG A C 1
ATOM 966 O O . ARG A 1 124 ? -15.021 2.680 6.269 1.00 98.44 124 ARG A O 1
ATOM 973 N N . ILE A 1 125 ? -15.059 1.410 4.411 1.00 98.62 125 ILE A N 1
ATOM 974 C CA . ILE A 1 125 ? -13.749 1.825 3.910 1.00 98.62 125 ILE A CA 1
ATOM 975 C C . ILE A 1 125 ? -13.852 3.178 3.205 1.00 98.62 125 ILE A C 1
ATOM 977 O O . ILE A 1 125 ? -14.719 3.384 2.356 1.00 98.62 125 ILE A O 1
ATOM 981 N N . VAL A 1 126 ? -12.922 4.074 3.526 1.00 98.38 126 VAL A N 1
ATOM 982 C CA . VAL A 1 126 ? -12.590 5.247 2.718 1.00 98.38 126 VAL A CA 1
ATOM 983 C C . VAL A 1 126 ? -11.134 5.146 2.280 1.00 98.38 126 VAL A C 1
ATOM 985 O O . VAL A 1 126 ? -10.280 4.715 3.054 1.00 98.38 126 VAL A O 1
ATOM 988 N N . TYR A 1 127 ? -10.850 5.514 1.035 1.00 98.00 127 TYR A N 1
ATOM 989 C CA . TYR A 1 127 ? -9.482 5.534 0.524 1.00 98.00 127 TYR A CA 1
ATOM 990 C C . TYR A 1 127 ? -8.900 6.937 0.656 1.00 98.00 127 TYR A C 1
ATOM 992 O O . TYR A 1 127 ? -9.586 7.919 0.363 1.00 98.00 127 TYR A O 1
ATOM 1000 N N . LYS A 1 128 ? -7.659 7.026 1.132 1.00 96.50 128 LYS A N 1
ATOM 1001 C CA . LYS A 1 128 ? -6.932 8.281 1.347 1.00 96.50 128 LYS A CA 1
ATOM 1002 C C . LYS A 1 128 ? -5.473 8.123 0.951 1.00 96.50 128 LYS A C 1
ATOM 1004 O O . LYS A 1 128 ? -4.951 7.014 0.963 1.00 96.50 128 LYS A O 1
ATOM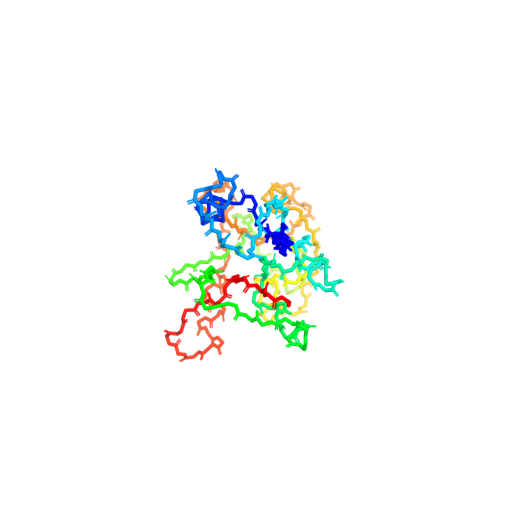 1009 N N . ASN A 1 129 ? -4.802 9.239 0.682 1.00 93.75 129 ASN A N 1
ATOM 1010 C CA . ASN A 1 129 ? -3.345 9.233 0.635 1.00 93.75 129 ASN A CA 1
ATOM 1011 C C . ASN A 1 129 ? -2.803 8.739 1.990 1.00 93.75 129 ASN A C 1
ATOM 1013 O O . ASN A 1 129 ? -3.324 9.123 3.040 1.00 93.75 129 ASN A O 1
ATOM 1017 N N . PHE A 1 130 ? -1.782 7.878 1.980 1.00 92.56 130 PHE A N 1
ATOM 1018 C CA . PHE A 1 130 ? -1.276 7.254 3.204 1.00 92.56 130 PHE A CA 1
ATOM 1019 C C . PHE A 1 130 ? -0.778 8.275 4.241 1.00 92.56 130 PHE A C 1
ATOM 1021 O O . PHE A 1 130 ? -0.965 8.053 5.436 1.00 92.56 130 PHE A O 1
ATOM 1028 N N . LEU A 1 131 ? -0.262 9.426 3.792 1.00 93.25 131 LEU A N 1
ATOM 1029 C CA . LEU A 1 131 ? 0.181 10.534 4.648 1.00 93.25 131 LEU A CA 1
ATOM 1030 C C . LEU A 1 131 ? -0.970 11.205 5.416 1.00 93.25 131 LEU A C 1
ATOM 1032 O O . LEU A 1 131 ? -0.748 11.877 6.420 1.00 93.25 131 LEU A O 1
ATOM 1036 N N . GLU A 1 132 ? -2.214 11.037 4.965 1.00 96.38 132 GLU A N 1
ATOM 1037 C CA . GLU A 1 132 ? -3.394 11.620 5.611 1.00 96.38 132 GLU A CA 1
ATOM 1038 C C . GLU A 1 132 ? -4.045 10.683 6.634 1.00 96.38 132 GLU A C 1
ATOM 1040 O O . GLU A 1 132 ? -4.868 11.130 7.436 1.00 96.38 132 GLU A O 1
ATOM 1045 N N . ILE A 1 133 ? -3.721 9.385 6.601 1.00 98.06 133 ILE A N 1
ATOM 1046 C CA . ILE A 1 133 ? -4.434 8.357 7.373 1.00 98.06 133 ILE A CA 1
ATOM 1047 C C . ILE A 1 133 ? -4.322 8.622 8.873 1.00 98.06 133 ILE A C 1
ATOM 1049 O O . ILE A 1 133 ? -5.330 8.568 9.577 1.00 98.06 133 ILE A O 1
ATOM 1053 N N . GLU A 1 134 ? -3.127 8.949 9.364 1.00 98.25 134 GLU A N 1
ATOM 1054 C CA . GLU A 1 134 ? -2.906 9.226 10.785 1.00 98.25 134 GLU A CA 1
ATOM 1055 C C . GLU A 1 134 ? -3.782 10.390 11.276 1.00 98.25 134 GLU A C 1
ATOM 1057 O O . GLU A 1 134 ? -4.540 10.253 12.241 1.00 98.25 134 GLU A O 1
ATOM 1062 N N . ASN A 1 135 ? -3.749 11.516 10.559 1.00 98.25 135 ASN A N 1
ATOM 1063 C CA . ASN A 1 135 ? -4.533 12.703 10.895 1.00 98.25 135 ASN A CA 1
ATOM 1064 C C . ASN A 1 135 ? -6.044 12.457 10.789 1.00 98.25 135 ASN A C 1
ATOM 1066 O O . ASN A 1 135 ? -6.814 12.992 11.591 1.00 98.25 135 ASN A O 1
ATOM 1070 N N . ALA A 1 136 ? -6.490 11.622 9.848 1.00 98.62 136 ALA A N 1
ATOM 1071 C CA . ALA A 1 136 ? -7.895 11.240 9.731 1.00 98.62 136 ALA A CA 1
ATOM 1072 C C . ALA A 1 136 ? -8.385 10.459 10.969 1.00 98.62 136 ALA A C 1
ATOM 1074 O O . ALA A 1 136 ? -9.535 10.617 11.384 1.00 98.62 136 ALA A O 1
ATOM 1075 N N . VAL A 1 137 ? -7.520 9.651 11.597 1.00 98.75 137 VAL A N 1
ATOM 1076 C CA . VAL A 1 137 ? -7.844 8.961 12.858 1.00 98.75 137 VAL A CA 1
ATOM 1077 C C . VAL A 1 137 ? -7.825 9.936 14.036 1.00 98.75 137 VAL A C 1
ATOM 1079 O O . VAL A 1 137 ? -8.757 9.939 14.840 1.00 98.75 137 VAL A O 1
ATOM 1082 N N . LEU A 1 138 ? -6.798 10.787 14.131 1.00 98.62 138 LEU A N 1
ATOM 1083 C CA . LEU A 1 138 ? -6.648 11.761 15.222 1.00 98.62 138 LEU A CA 1
ATOM 1084 C C . LEU A 1 138 ? -7.794 12.782 15.269 1.00 98.62 138 LEU A C 1
ATOM 1086 O O . LEU A 1 138 ? -8.278 13.119 16.346 1.00 98.62 138 LEU A O 1
ATOM 1090 N N . SER A 1 139 ? -8.254 13.244 14.106 1.00 98.31 139 SER A N 1
ATOM 1091 C CA . SER A 1 139 ? -9.374 14.188 13.983 1.00 98.31 139 SER A CA 1
ATOM 1092 C C . SER A 1 139 ? -10.753 13.548 14.177 1.00 98.31 139 SER A C 1
ATOM 1094 O O . SER A 1 139 ? -11.752 14.258 14.277 1.00 98.31 139 SER A O 1
ATOM 1096 N N . GLY A 1 140 ? -10.831 12.214 14.220 1.00 98.19 140 GLY A N 1
ATOM 1097 C CA . GLY A 1 140 ? -12.093 11.480 14.284 1.00 98.19 140 GLY A CA 1
ATOM 1098 C C . GLY A 1 140 ? -12.869 11.431 12.963 1.00 98.19 140 GLY A C 1
ATOM 1099 O O . GLY A 1 140 ? -14.024 11.005 12.965 1.00 98.19 140 GLY A O 1
ATOM 1100 N N . GLU A 1 141 ? -12.263 11.825 11.835 1.00 98.56 141 GLU A N 1
ATOM 1101 C CA . GLU A 1 141 ? -12.851 11.660 10.496 1.00 98.56 141 GLU A CA 1
ATOM 1102 C C . GLU A 1 141 ? -13.149 10.180 10.190 1.00 98.56 141 GLU A C 1
ATOM 1104 O O . GLU A 1 141 ? -14.150 9.840 9.541 1.00 98.56 141 GLU A O 1
ATOM 1109 N N . VAL A 1 142 ? -12.274 9.296 10.674 1.00 98.81 142 VAL A N 1
ATOM 1110 C CA . VAL A 1 142 ? -12.420 7.839 10.655 1.00 98.81 142 VAL A CA 1
ATOM 1111 C C . VAL A 1 142 ? -12.214 7.259 12.052 1.00 98.81 142 VAL A C 1
ATOM 1113 O O . VAL A 1 142 ? -11.649 7.886 12.947 1.00 98.81 142 VAL A O 1
ATOM 1116 N N . ASP A 1 143 ? -12.696 6.037 12.260 1.00 98.81 143 ASP A N 1
ATOM 1117 C CA . ASP A 1 143 ? -12.554 5.344 13.537 1.00 98.81 143 ASP A CA 1
ATOM 1118 C C . ASP A 1 143 ? -11.188 4.670 13.702 1.00 98.81 143 ASP A C 1
ATOM 1120 O O . ASP A 1 143 ? -10.723 4.516 14.833 1.00 98.81 143 ASP A O 1
ATOM 1124 N N . ALA A 1 144 ? -10.577 4.283 12.583 1.00 98.81 144 ALA A N 1
ATOM 1125 C CA . ALA A 1 144 ? -9.287 3.614 12.499 1.00 98.81 144 ALA A CA 1
ATOM 1126 C C . ALA A 1 144 ? -8.630 3.867 11.132 1.00 98.81 144 ALA A C 1
ATOM 1128 O O . ALA A 1 144 ? -9.274 4.352 10.198 1.00 98.81 144 ALA A O 1
ATOM 1129 N N . GLY A 1 145 ? -7.360 3.505 10.994 1.00 98.62 145 GLY A N 1
ATOM 1130 C CA . GLY A 1 145 ? -6.614 3.647 9.745 1.00 98.62 145 GLY A CA 1
ATOM 1131 C C . GLY A 1 145 ? -5.530 2.588 9.614 1.00 98.62 145 GLY A C 1
ATOM 1132 O O . GLY A 1 145 ? -5.032 2.110 10.627 1.00 98.62 145 GLY A O 1
ATOM 1133 N N . VAL A 1 146 ? -5.171 2.196 8.393 1.00 98.44 146 VAL A N 1
ATOM 1134 C CA . VAL A 1 146 ? -4.049 1.271 8.161 1.00 98.44 146 VAL A CA 1
ATOM 1135 C C . VAL A 1 146 ? -2.827 2.056 7.702 1.00 98.44 146 VAL A C 1
ATOM 1137 O O . VAL A 1 146 ? -2.812 2.589 6.595 1.00 98.44 146 VAL A O 1
ATOM 1140 N N . LEU A 1 147 ? -1.807 2.115 8.557 1.00 97.25 147 LEU A N 1
ATOM 1141 C CA . LEU A 1 147 ? -0.522 2.738 8.249 1.00 97.25 147 LEU A CA 1
ATOM 1142 C C . LEU A 1 147 ? 0.350 1.798 7.417 1.00 97.25 147 LEU A C 1
ATOM 1144 O O . LEU A 1 147 ? 0.352 0.582 7.631 1.00 97.25 147 LEU A O 1
ATOM 1148 N N . ILE A 1 148 ? 1.118 2.386 6.504 1.00 93.31 148 ILE A N 1
ATOM 1149 C CA . ILE A 1 148 ? 2.065 1.717 5.606 1.00 93.31 148 ILE A CA 1
ATOM 1150 C C . ILE A 1 148 ? 3.364 2.528 5.503 1.00 93.31 148 ILE A C 1
ATOM 1152 O O . ILE A 1 148 ? 3.447 3.609 6.081 1.00 93.31 148 ILE A O 1
ATOM 1156 N N . HIS A 1 149 ? 4.354 2.000 4.777 1.00 89.44 149 HIS A N 1
ATOM 1157 C CA . HIS A 1 149 ? 5.661 2.633 4.553 1.00 89.44 149 HIS A CA 1
ATOM 1158 C C . HIS A 1 149 ? 6.307 3.102 5.866 1.00 89.44 149 HIS A C 1
ATOM 1160 O O . HIS A 1 149 ? 6.246 2.394 6.872 1.00 89.44 149 HIS A O 1
ATOM 1166 N N . GLU A 1 150 ? 6.924 4.278 5.883 1.00 85.81 150 GLU A N 1
ATOM 1167 C CA . GLU A 1 150 ? 7.564 4.853 7.061 1.00 85.81 150 GLU A CA 1
ATOM 1168 C C . GLU A 1 150 ? 6.582 5.184 8.193 1.00 85.81 150 GLU A C 1
ATOM 1170 O O . GLU A 1 150 ? 6.986 5.216 9.358 1.00 85.81 150 GLU A O 1
ATOM 1175 N N . SER A 1 151 ? 5.286 5.354 7.901 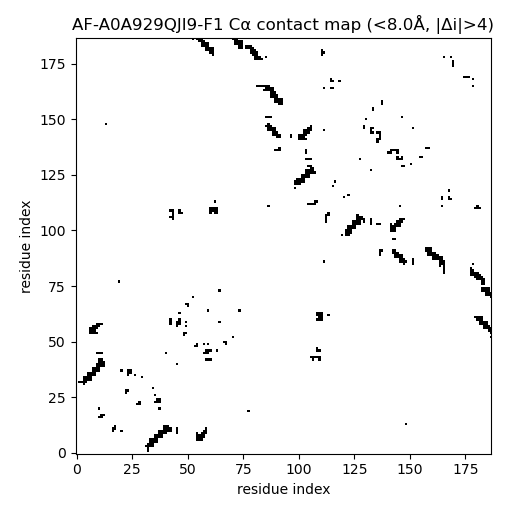1.00 89.69 151 SER A N 1
ATOM 1176 C CA . SER A 1 151 ? 4.280 5.694 8.916 1.00 89.69 151 SER A CA 1
ATOM 1177 C C . SER A 1 151 ? 4.089 4.588 9.961 1.00 89.69 151 SER A C 1
ATOM 1179 O O . SER A 1 151 ? 3.582 4.847 11.047 1.00 89.69 151 SER A O 1
ATOM 1181 N N . ILE A 1 152 ? 4.518 3.347 9.694 1.00 92.06 152 ILE A N 1
ATOM 1182 C CA . ILE A 1 152 ? 4.440 2.257 10.687 1.00 92.06 152 ILE A CA 1
ATOM 1183 C C . ILE A 1 152 ? 5.484 2.378 11.807 1.00 92.06 152 ILE A C 1
ATOM 1185 O O . ILE A 1 152 ? 5.366 1.682 12.824 1.00 92.06 152 ILE A O 1
ATOM 1189 N N . LEU A 1 153 ? 6.530 3.186 11.590 1.00 90.62 153 LEU A N 1
ATOM 1190 C CA . LEU A 1 153 ? 7.680 3.317 12.488 1.00 90.62 153 LEU A CA 1
ATOM 1191 C C . LEU A 1 153 ? 7.437 4.355 13.579 1.00 90.62 153 LEU A C 1
ATOM 1193 O O . LEU A 1 153 ? 7.874 4.159 14.710 1.00 90.62 153 LEU A O 1
ATOM 1197 N N . ASN A 1 154 ? 6.750 5.444 13.241 1.00 92.38 154 ASN A N 1
ATOM 1198 C CA . ASN A 1 154 ? 6.470 6.532 14.162 1.00 92.38 154 ASN A CA 1
ATOM 1199 C C . ASN A 1 154 ? 5.095 7.130 13.857 1.00 92.38 154 ASN A C 1
ATOM 1201 O O . ASN A 1 154 ? 4.873 7.640 12.763 1.00 92.38 154 ASN A O 1
ATOM 1205 N N . PHE A 1 155 ? 4.198 7.065 14.834 1.00 96.50 155 PHE A N 1
ATOM 1206 C CA . PHE A 1 155 ? 2.869 7.665 14.797 1.00 96.50 155 PHE A CA 1
ATOM 1207 C C . PHE A 1 155 ? 2.526 8.180 16.198 1.00 96.50 155 PHE A C 1
ATOM 1209 O O . PHE A 1 155 ? 3.133 7.773 17.188 1.00 96.50 155 PHE A O 1
ATOM 1216 N N . SER A 1 156 ? 1.552 9.080 16.285 1.00 97.62 156 SER A N 1
ATOM 1217 C CA . SER A 1 156 ? 1.183 9.798 17.502 1.00 97.62 156 SER A CA 1
ATOM 1218 C C . SER A 1 156 ? 0.974 8.891 18.716 1.00 97.62 156 SER A C 1
ATOM 1220 O O . SER A 1 156 ? 0.232 7.909 18.664 1.00 97.62 156 SER A O 1
ATOM 1222 N N . ASP A 1 157 ? 1.493 9.323 19.868 1.00 97.88 157 ASP A N 1
ATOM 1223 C CA . ASP A 1 157 ? 1.279 8.675 21.167 1.00 97.88 157 ASP A CA 1
ATOM 1224 C C . ASP A 1 157 ? -0.191 8.641 21.618 1.00 97.88 157 ASP A C 1
ATOM 1226 O O . ASP A 1 157 ? -0.520 7.991 22.610 1.00 97.88 157 ASP A O 1
ATOM 1230 N N . GLN A 1 158 ? -1.104 9.323 20.925 1.00 98.31 158 GLN A N 1
ATOM 1231 C CA . GLN A 1 158 ? -2.547 9.214 21.170 1.00 98.31 158 GLN A CA 1
ATOM 1232 C C . GLN A 1 158 ? -3.163 7.957 20.540 1.00 98.31 158 GLN A C 1
ATOM 1234 O O . GLN A 1 158 ? -4.295 7.586 20.864 1.00 98.31 158 GLN A O 1
ATOM 1239 N N . LEU A 1 159 ? -2.429 7.292 19.651 1.00 98.56 159 LEU A N 1
ATOM 1240 C CA . LEU A 1 159 ? -2.874 6.130 18.899 1.00 98.56 159 LEU A CA 1
ATOM 1241 C C . LEU A 1 159 ? -2.287 4.842 19.482 1.00 98.56 159 LEU A C 1
ATOM 1243 O O . LEU A 1 159 ? -1.276 4.836 20.185 1.00 98.56 159 LEU A O 1
ATOM 1247 N N . CYS A 1 160 ? -2.938 3.723 19.199 1.00 98.31 160 CYS A N 1
ATOM 1248 C CA . CYS A 1 160 ? -2.427 2.389 19.476 1.00 98.31 160 CYS A CA 1
ATOM 1249 C C . CYS A 1 160 ? -2.666 1.475 18.278 1.00 98.31 160 CYS A C 1
ATOM 1251 O O . CYS A 1 160 ? -3.615 1.674 17.514 1.00 98.31 160 CYS A O 1
ATOM 1253 N N . VAL A 1 161 ? -1.827 0.448 18.154 1.00 98.38 161 VAL A N 1
ATOM 1254 C CA . VAL A 1 161 ? -2.052 -0.644 17.208 1.00 98.38 161 VAL A CA 1
ATOM 1255 C C . VAL A 1 161 ? -3.219 -1.480 17.725 1.00 98.38 161 VAL A C 1
ATOM 1257 O O . VAL A 1 161 ? -3.197 -1.948 18.859 1.00 98.38 161 VAL A O 1
ATOM 1260 N N . GLU A 1 162 ? -4.257 -1.612 16.908 1.00 97.94 162 GLU A N 1
ATOM 1261 C CA . GLU A 1 162 ? -5.347 -2.566 17.122 1.00 97.94 162 GLU A CA 1
ATOM 1262 C C . GLU A 1 162 ? -4.933 -3.956 16.644 1.00 97.94 162 GLU A C 1
ATOM 1264 O O . GLU A 1 162 ? -5.201 -4.950 17.313 1.00 97.94 162 GLU A O 1
ATOM 1269 N N . ARG A 1 163 ? -4.298 -4.022 15.469 1.00 97.44 163 ARG A N 1
ATOM 1270 C CA . ARG A 1 163 ? -3.868 -5.275 14.851 1.00 97.44 163 ARG A CA 1
ATOM 1271 C C . ARG A 1 163 ? -2.820 -5.029 13.777 1.00 97.44 163 ARG A C 1
ATOM 1273 O O . ARG A 1 163 ? -2.893 -4.017 13.074 1.00 97.44 163 ARG A O 1
ATOM 1280 N N . GLU A 1 164 ? -1.895 -5.960 13.589 1.00 97.06 164 GLU A N 1
ATOM 1281 C CA . GLU A 1 164 ? -0.999 -5.921 12.436 1.00 97.06 164 GLU A CA 1
ATOM 1282 C C . GLU A 1 164 ? -1.574 -6.717 11.261 1.00 97.06 164 GLU A C 1
ATOM 1284 O O . GLU A 1 164 ? -2.176 -7.780 11.419 1.00 97.06 164 GLU A O 1
ATOM 1289 N N . ILE A 1 165 ? -1.372 -6.218 10.040 1.00 97.00 165 ILE A N 1
ATOM 1290 C CA . ILE A 1 165 ? -1.729 -6.960 8.823 1.00 97.00 165 ILE A CA 1
ATOM 1291 C C . ILE A 1 165 ? -0.883 -8.239 8.697 1.00 97.00 165 ILE A C 1
ATOM 1293 O O . ILE A 1 165 ? -1.345 -9.226 8.126 1.00 97.00 165 ILE A O 1
ATOM 1297 N N . TRP A 1 166 ? 0.320 -8.247 9.282 1.00 95.81 166 TRP A N 1
ATOM 1298 C CA . TRP A 1 166 ? 1.142 -9.446 9.445 1.00 95.81 166 TRP A CA 1
ATOM 1299 C C . TRP A 1 166 ? 0.413 -10.563 10.205 1.00 95.81 166 TRP A C 1
ATOM 1301 O O . TRP A 1 166 ? 0.445 -11.713 9.769 1.00 95.81 166 TRP A O 1
ATOM 1311 N N . ASP A 1 167 ? -0.289 -10.234 11.291 1.00 95.56 167 ASP A N 1
ATOM 1312 C CA . ASP A 1 167 ? -1.011 -11.227 12.095 1.00 95.56 167 ASP A CA 1
ATOM 1313 C C . ASP A 1 167 ? -2.164 -11.836 11.293 1.00 95.56 167 ASP A C 1
ATOM 1315 O O . ASP A 1 167 ? -2.332 -13.052 11.261 1.00 95.56 167 ASP A O 1
ATOM 1319 N N . ILE A 1 168 ? -2.901 -10.997 10.554 1.00 96.25 168 ILE A N 1
ATOM 1320 C CA . ILE A 1 168 ? -3.968 -11.451 9.648 1.00 96.25 168 ILE A CA 1
ATOM 1321 C C . ILE A 1 168 ? -3.413 -12.433 8.611 1.00 96.25 168 ILE A C 1
ATOM 1323 O O . ILE A 1 168 ? -4.008 -13.478 8.363 1.00 96.25 168 ILE A O 1
ATOM 1327 N N . TRP A 1 169 ? -2.273 -12.113 7.998 1.00 96.25 169 TRP A N 1
ATOM 1328 C CA . TRP A 1 169 ? -1.622 -13.005 7.040 1.00 96.25 169 TRP A CA 1
ATOM 1329 C C . TRP A 1 169 ? -1.156 -14.316 7.677 1.00 96.25 169 TRP A C 1
ATOM 1331 O O . TRP A 1 169 ? -1.349 -15.385 7.098 1.00 96.25 169 TRP A O 1
ATOM 1341 N N . SER A 1 170 ? -0.559 -14.239 8.863 1.00 94.69 170 SER A N 1
ATOM 1342 C CA . SER A 1 170 ? -0.054 -15.404 9.591 1.00 94.69 170 SER A CA 1
ATOM 1343 C C . SER A 1 170 ? -1.184 -16.380 9.928 1.00 94.69 170 SER A C 1
ATOM 1345 O O . SER A 1 170 ? -1.043 -17.583 9.727 1.00 94.69 170 SER A O 1
ATOM 1347 N N . GLU A 1 171 ? -2.336 -15.862 10.356 1.00 94.50 171 GLU A N 1
ATOM 1348 C CA . GLU A 1 171 ? -3.536 -16.664 10.613 1.00 94.50 171 GLU A CA 1
ATOM 1349 C C . GLU A 1 171 ? -4.115 -17.299 9.342 1.00 94.50 171 GLU A C 1
ATOM 1351 O O . GLU A 1 171 ? -4.558 -18.445 9.378 1.00 94.50 171 GLU A O 1
ATOM 1356 N N . LEU A 1 172 ? -4.124 -16.568 8.221 1.00 93.81 172 LEU A N 1
ATOM 1357 C CA . LEU A 1 172 ? -4.691 -17.052 6.959 1.00 93.81 172 LEU A CA 1
ATOM 1358 C C . LEU A 1 172 ? -3.820 -18.103 6.274 1.00 93.81 172 LEU A C 1
ATOM 1360 O O . LEU A 1 172 ? -4.356 -19.032 5.674 1.00 93.81 172 LEU A O 1
ATOM 1364 N N . ASN A 1 173 ? -2.498 -17.929 6.301 1.00 90.50 173 ASN A N 1
ATOM 1365 C CA . ASN A 1 173 ? -1.608 -18.796 5.538 1.00 90.50 173 ASN A CA 1
ATOM 1366 C C . ASN A 1 173 ? -1.332 -20.126 6.269 1.00 90.50 173 ASN A C 1
ATOM 1368 O O . ASN A 1 173 ? -1.115 -21.137 5.609 1.00 90.50 173 ASN A O 1
ATOM 1372 N N . GLY A 1 174 ? -1.382 -20.150 7.609 1.00 78.38 174 GLY A N 1
ATOM 1373 C CA . GLY A 1 174 ? -1.221 -21.369 8.418 1.00 78.38 174 GLY A CA 1
ATOM 1374 C C . GLY A 1 174 ? 0.187 -21.988 8.409 1.00 78.38 174 GLY A C 1
ATOM 1375 O O . GLY A 1 174 ? 0.455 -22.916 9.171 1.00 78.38 174 GLY A O 1
ATOM 1376 N N . GLU A 1 175 ? 1.094 -21.459 7.593 1.00 83.00 175 GLU A N 1
ATOM 1377 C CA . GLU A 1 175 ? 2.509 -21.794 7.497 1.00 83.00 175 GLU A CA 1
ATOM 1378 C C . GLU A 1 175 ? 3.371 -20.576 7.892 1.00 83.00 175 GLU A C 1
ATOM 1380 O O . GLU A 1 175 ? 2.891 -19.465 8.136 1.00 83.00 175 GLU A O 1
ATOM 1385 N N . ASN A 1 176 ? 4.689 -20.763 7.961 1.00 84.69 176 ASN A N 1
ATOM 1386 C CA . ASN A 1 176 ? 5.621 -19.669 8.240 1.00 84.69 176 ASN A CA 1
ATOM 1387 C C . ASN A 1 176 ? 6.088 -18.990 6.937 1.00 84.69 176 ASN A C 1
ATOM 1389 O O . ASN A 1 176 ? 7.288 -18.897 6.672 1.00 84.69 176 ASN A O 1
ATOM 1393 N N . LEU A 1 177 ? 5.134 -18.595 6.084 1.00 94.00 177 LEU A N 1
ATOM 1394 C CA . LEU A 1 177 ? 5.410 -17.923 4.813 1.00 94.00 177 LEU A CA 1
ATOM 1395 C C . LEU A 1 177 ? 5.490 -16.398 4.986 1.00 94.00 177 LEU A C 1
ATOM 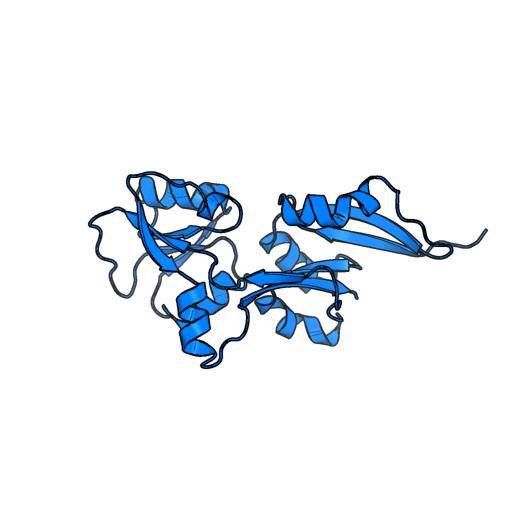1397 O O . LEU A 1 177 ? 4.664 -15.814 5.694 1.00 94.00 177 LEU A O 1
ATOM 1401 N N . PRO A 1 178 ? 6.431 -15.720 4.302 1.00 94.75 178 PRO A N 1
ATOM 1402 C CA . PRO A 1 178 ? 6.520 -14.266 4.342 1.00 94.75 178 PRO A CA 1
ATOM 1403 C C . PRO A 1 178 ? 5.298 -13.613 3.677 1.00 94.75 178 PRO A C 1
ATOM 1405 O O . PRO A 1 178 ? 4.715 -14.164 2.744 1.00 94.75 178 PRO A O 1
ATOM 1408 N N . LEU A 1 179 ? 4.933 -12.414 4.134 1.00 95.25 179 LEU A N 1
ATOM 1409 C CA . LEU A 1 179 ? 3.780 -11.653 3.647 1.00 95.25 179 LEU A CA 1
ATOM 1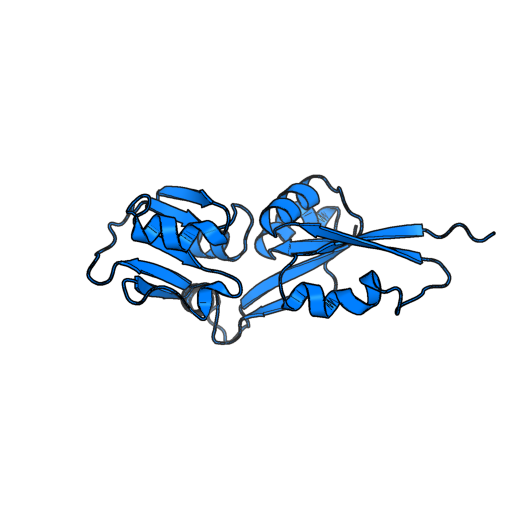410 C C . LEU A 1 179 ? 4.130 -10.970 2.315 1.00 95.25 179 LEU A C 1
ATOM 1412 O O . LEU A 1 179 ? 4.934 -10.037 2.336 1.00 95.25 179 LEU A O 1
ATOM 1416 N N . PRO A 1 180 ? 3.534 -11.353 1.170 1.00 94.81 180 PRO A N 1
ATOM 1417 C CA . PRO A 1 180 ? 3.755 -10.648 -0.092 1.00 94.81 180 PRO A CA 1
ATOM 1418 C C . PRO A 1 180 ? 3.132 -9.247 -0.043 1.00 94.81 180 PRO A C 1
ATOM 1420 O O . PRO A 1 180 ? 1.914 -9.117 0.032 1.00 94.81 180 PRO A O 1
ATOM 1423 N N . LEU A 1 181 ? 3.939 -8.183 -0.106 1.00 94.62 181 LEU A N 1
ATOM 1424 C CA . LEU A 1 181 ? 3.438 -6.802 -0.073 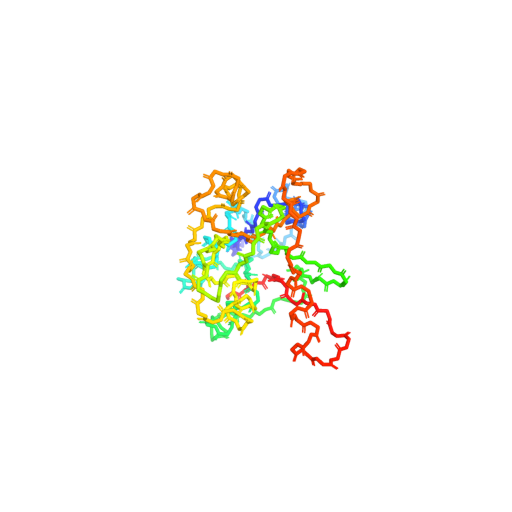1.00 94.62 181 LEU A CA 1
ATOM 1425 C C . LEU A 1 181 ? 3.362 -6.203 -1.476 1.00 94.62 181 LEU A C 1
ATOM 1427 O O . LEU A 1 181 ? 2.262 -5.909 -1.956 1.00 94.62 181 LEU A O 1
ATOM 1431 N N . GLY A 1 182 ? 4.506 -6.095 -2.150 1.00 95.50 182 GLY A N 1
ATOM 1432 C CA . GLY A 1 182 ? 4.602 -5.535 -3.495 1.00 95.50 182 GLY A CA 1
ATOM 1433 C C . GLY A 1 182 ? 5.664 -6.212 -4.351 1.00 95.50 182 GLY A C 1
ATOM 1434 O O . GLY A 1 182 ? 6.550 -6.892 -3.842 1.00 95.50 182 GLY A O 1
ATOM 1435 N N . GLY A 1 183 ? 5.566 -6.037 -5.661 1.00 96.31 183 GLY A N 1
ATOM 1436 C CA . GLY A 1 183 ? 6.505 -6.598 -6.622 1.00 96.31 183 GLY A CA 1
ATOM 1437 C C . GLY A 1 183 ? 6.551 -5.793 -7.908 1.00 96.31 183 GLY A C 1
ATOM 1438 O O . GLY A 1 183 ? 5.737 -4.899 -8.112 1.00 96.31 183 GLY A O 1
ATOM 1439 N N . MET A 1 184 ? 7.492 -6.127 -8.783 1.00 97.25 184 MET A N 1
ATOM 1440 C CA . MET A 1 184 ? 7.605 -5.529 -10.108 1.00 97.25 184 MET A CA 1
ATOM 1441 C C . MET A 1 184 ? 6.963 -6.439 -11.159 1.00 97.25 184 MET A C 1
ATOM 1443 O O . MET A 1 184 ? 7.280 -7.628 -11.243 1.00 97.25 184 MET A O 1
ATOM 1447 N N . ALA A 1 185 ? 6.073 -5.875 -11.969 1.00 97.88 185 ALA A N 1
ATOM 1448 C CA . ALA A 1 185 ? 5.411 -6.549 -13.078 1.00 97.88 185 ALA A CA 1
ATOM 1449 C C . ALA A 1 185 ? 5.918 -5.994 -14.414 1.00 97.88 185 ALA A C 1
ATOM 1451 O O . ALA A 1 185 ? 6.066 -4.783 -14.566 1.00 97.88 185 ALA A O 1
ATOM 1452 N N . LEU A 1 186 ? 6.180 -6.882 -15.373 1.00 97.12 186 LEU A N 1
ATOM 1453 C CA . LEU A 1 186 ? 6.672 -6.567 -16.713 1.00 97.12 186 LEU A CA 1
ATOM 1454 C C . LEU A 1 186 ? 5.655 -7.023 -17.763 1.00 97.12 186 LEU A C 1
ATOM 1456 O O . LEU A 1 186 ? 5.226 -8.174 -17.719 1.00 97.12 186 LEU A O 1
ATOM 1460 N N . ARG A 1 187 ? 5.317 -6.144 -18.705 1.00 94.19 187 ARG A N 1
ATOM 1461 C CA . ARG A 1 187 ? 4.419 -6.419 -19.834 1.00 94.19 187 ARG A CA 1
ATOM 1462 C C . ARG A 1 187 ? 5.157 -6.933 -21.072 1.00 94.19 187 ARG A C 1
ATOM 1464 O O . ARG A 1 187 ? 6.225 -6.364 -21.413 1.00 94.19 187 ARG A O 1
#

Solvent-accessible surface area (backbone atoms only — not comparable to full-atom values): 10420 Å² total; per-residue (Å²): 131,87,81,58,50,75,37,43,38,34,36,39,77,46,73,68,44,45,62,72,43,41,44,57,67,72,59,76,58,84,55,99,56,47,40,74,48,72,43,73,41,57,60,44,60,34,39,58,37,55,76,68,63,73,48,44,27,31,35,31,25,50,61,39,45,86,81,39,54,92,66,32,46,75,53,95,55,70,65,44,65,30,76,98,45,60,40,30,33,31,27,48,62,92,65,81,82,56,81,56,37,36,31,31,35,54,29,86,52,29,26,65,42,49,55,46,44,73,78,45,74,59,42,44,78,43,75,40,62,62,89,49,28,64,57,33,32,76,72,58,79,23,62,21,20,47,34,50,81,74,51,59,79,62,71,63,88,63,46,38,77,78,46,47,51,39,57,56,48,46,68,71,65,75,53,97,68,66,44,70,40,31,31,28,35,36,92

Foldseek 3Di:
DQDAAEFEAEEAPAPLGCVVCVCLPVVVDDDPRHHYDYHHDHAQVQLVCLLVVNGQKTKHWPLSCVNNVVPKDFDPPAFDWAAPAFKFKKAFPPDDADLAWEEEEQHCRFLLNVLCCVVRVNYHYDYDHLVCRLVCRVVVVTGIYIHGGCCVVDGDPRMDGPDGSQVSVCVVVVDSDIGGGMGMIGD

pLDDT: mean 94.77, std 5.55, range [51.72, 98.81]

Secondary structure (DSSP, 8-state):
---PEEEEEEE-SSHHHHHHHHHHHTT-S--SSEEEEEEE--HHHHHHHHTTT--SEEEEEGGGGGGTTTT-EEPSSS-EEESS---EEEEETTPPPPTT-EEEES-SSSHHHHHHHHH-TT-EEEE--HHHHHHHHHTTSSSEEEE-GGGGT---TTEEEEEEHHHHHHHHH-SS--EEEEEEEE-